Protein AF-A0A397XHV2-F1 (afdb_monomer)

Foldseek 3Di:
DDQFADVVVLLVVLLVQDDPDFPPLLVSLCDLLVQAHRGPVCRVVSLVVLLVVLVVLLCPQVDDPVRVVVVVCVVVPPPDDDPPPDDDDPPDPDDDPPPEDLPDPDPPHPNVVVVVCVVVLVLLLVLQQPAPCVDCCQPPPDPNNVVLSVLLSSLLSSVQRVCVQQRDDRLLSLLLVLQLCSQLRHPDPVRNVSSSSSSSSSSVSVCVVLVQQRRPVCCVPCSYPVVVLVVVLVVCCVPPVPVSCCCCPVVNPDSCVPVSCCVVNVCSPVDDVVVSSSSVSNVSD

InterPro domains:
  IPR000195 Rab-GAP-TBC domain [PF00566] (116-284)
  IPR000195 Rab-GAP-TBC domain [PS50086] (19-285)
  IPR000195 Rab-GAP-TBC domain [SM00164] (16-285)
  IPR035969 Rab-GAP-TBC domain superfamily [SSF47923] (4-246)

Solvent-accessible surface area (backbone atoms only — not comparable to full-atom values): 16150 Å² total; per-residue (Å²): 130,82,63,57,59,60,63,69,60,49,28,61,47,35,60,49,78,70,77,90,52,78,41,52,64,38,56,48,50,34,44,56,40,64,66,37,68,56,42,59,88,49,44,68,60,48,51,54,50,52,45,52,50,43,50,50,50,48,64,64,74,68,48,52,66,68,61,51,53,52,49,53,46,53,74,70,64,64,83,81,80,80,83,74,86,84,68,94,70,74,80,76,79,73,82,73,60,94,84,57,46,91,82,41,86,47,83,86,19,68,42,36,49,48,56,63,44,44,58,56,52,52,50,45,54,55,48,46,62,58,42,60,62,90,38,58,69,46,45,36,93,45,73,65,14,49,51,46,38,52,39,53,44,50,37,51,52,51,49,19,67,75,36,74,86,55,41,76,55,96,56,54,60,60,56,43,44,62,52,36,50,45,27,47,65,24,78,49,64,73,57,23,75,42,14,52,42,57,30,38,54,35,48,52,48,55,42,62,79,56,46,44,56,62,27,75,90,31,35,88,35,86,72,5,43,53,37,53,48,49,53,50,53,53,48,40,39,74,77,38,49,68,62,34,44,44,38,55,66,74,67,57,52,60,62,66,80,62,45,47,58,40,63,76,36,70,38,48,87,79,42,56,72,70,56,33,53,57,53,43,38,44,75,52,77

Radius of gyration: 23.54 Å; Cα contacts (8 Å, |Δi|>4): 297; chains: 1; bounding box: 73×38×58 Å

Nearest PDB structures (foldseek):
  2qfz-assembly2_B  TM=8.933E-01  e=8.557E-09  Homo sapiens
  2qfz-assembly1_A  TM=8.722E-01  e=3.859E-08  Homo sapiens
  5tub-assembly2_B  TM=8.828E-01  e=2.373E-07  Squalomorphii
  5tuc-assembly1_A  TM=8.535E-01  e=1.119E-06  Sus scrofa
  2qq8-assembly1_A  TM=7.676E-01  e=1.341E-03  Homo sapiens

Sequence (285 aa):
KKKVINMKELRSLALQSLSDSPGIRSTLWKLLLGYLPPERSLWSSELKQKRSQYKHYKDELLASPIKITWRLVRSNGFENYELKSGSRCMLSRSRITDKDHPLSLRKASIWNTYFQDTETIEQIDKDVKRTHPDIPFFSAESSFARSNRESMKNVLLVFAKLNQGIRYVQGMNEILAPIFYIFRSNPDEDSSSHAEADAFFCFVELLSGFRDFYCQQLDNSVVGIRSAITRLSQLVRKHDEELWRHLEITTKVNPQFYAFRWITLLLTQEFSFIDSLHIWDALLS

Structure (mmCIF, N/CA/C/O backbone):
data_AF-A0A397XHV2-F1
#
_entry.id   AF-A0A397XHV2-F1
#
loop_
_atom_site.group_PDB
_atom_site.id
_atom_site.type_symbol
_atom_site.label_atom_id
_atom_site.label_alt_id
_atom_site.label_comp_id
_atom_site.label_asym_id
_atom_site.label_entity_id
_atom_site.label_seq_id
_atom_site.pdbx_PDB_ins_code
_atom_site.Cartn_x
_atom_site.Cartn_y
_atom_site.Cartn_z
_atom_site.occupancy
_atom_site.B_iso_or_equiv
_atom_site.auth_seq_id
_atom_site.auth_comp_id
_atom_site.auth_asym_id
_atom_site.auth_atom_id
_atom_site.pdbx_PDB_model_num
ATOM 1 N N . LYS A 1 1 ? -13.597 9.260 -28.538 1.00 56.84 1 LYS A N 1
ATOM 2 C CA . LYS A 1 1 ? -13.322 9.014 -27.094 1.00 56.84 1 LYS A CA 1
ATOM 3 C C . LYS A 1 1 ? -12.922 10.342 -26.445 1.00 56.84 1 LYS A C 1
ATOM 5 O O . LYS A 1 1 ? -12.171 11.071 -27.082 1.00 56.84 1 LYS A O 1
ATOM 10 N N . LYS A 1 2 ? -13.440 10.693 -25.254 1.00 61.53 2 LYS A N 1
ATOM 11 C CA . LYS A 1 2 ? -13.068 11.941 -24.547 1.00 61.53 2 LYS A CA 1
ATOM 12 C C . LYS A 1 2 ? -11.546 11.965 -24.302 1.00 61.53 2 LYS A C 1
ATOM 14 O O . LYS A 1 2 ? -10.996 10.945 -23.891 1.00 61.53 2 LYS A O 1
ATOM 19 N N . LYS A 1 3 ? -10.880 13.093 -24.588 1.00 79.31 3 LYS A N 1
ATOM 20 C CA . LYS A 1 3 ? -9.417 13.261 -24.420 1.00 79.31 3 LYS A CA 1
ATOM 21 C C . LYS A 1 3 ? -9.000 13.370 -22.946 1.00 79.31 3 LYS A C 1
ATOM 23 O O . LYS A 1 3 ? -7.932 12.893 -22.575 1.00 79.31 3 LYS A O 1
ATOM 28 N N . VAL A 1 4 ? -9.881 13.931 -22.118 1.00 90.69 4 VAL A N 1
ATOM 29 C CA . VAL A 1 4 ? -9.680 14.144 -20.680 1.00 90.69 4 VAL A CA 1
ATOM 30 C C . VAL A 1 4 ? -10.747 13.378 -19.902 1.00 90.69 4 VAL A C 1
ATOM 32 O O . VAL A 1 4 ? -11.929 13.408 -20.259 1.00 90.69 4 VAL A O 1
ATOM 35 N N . ILE A 1 5 ? -10.324 12.659 -18.867 1.00 91.25 5 ILE A N 1
ATOM 36 C CA . ILE A 1 5 ? -11.198 11.914 -17.961 1.00 91.25 5 ILE A CA 1
ATOM 37 C C . ILE A 1 5 ? -11.775 12.872 -16.917 1.00 91.25 5 ILE A C 1
ATOM 39 O O . ILE A 1 5 ? -11.057 13.665 -16.314 1.00 91.25 5 ILE A O 1
ATOM 43 N N . ASN A 1 6 ? -13.084 12.788 -16.686 1.00 92.94 6 ASN A N 1
ATOM 44 C CA . ASN A 1 6 ? -13.736 13.527 -15.614 1.00 92.94 6 ASN A CA 1
ATOM 45 C C . ASN A 1 6 ? -13.478 12.823 -14.275 1.00 92.94 6 ASN A C 1
ATOM 47 O O . ASN A 1 6 ? -14.109 11.814 -13.975 1.00 92.94 6 ASN A O 1
ATOM 51 N N . MET A 1 7 ? -12.566 13.366 -13.467 1.00 93.56 7 MET A N 1
ATOM 52 C CA . MET A 1 7 ? -12.191 12.759 -12.185 1.00 93.56 7 MET A CA 1
ATOM 53 C C . MET A 1 7 ? -13.332 12.745 -11.161 1.00 93.56 7 MET A C 1
ATOM 55 O O . MET A 1 7 ? -13.392 11.829 -10.350 1.00 93.56 7 MET A O 1
ATOM 59 N N . LYS A 1 8 ? -14.265 13.707 -11.198 1.00 92.44 8 LYS A N 1
ATOM 60 C CA . LYS A 1 8 ? -15.417 13.712 -10.275 1.00 92.44 8 LYS A CA 1
ATOM 61 C C . LYS A 1 8 ? -16.363 12.550 -10.565 1.00 92.44 8 LYS A C 1
ATOM 63 O O . LYS A 1 8 ? -16.792 11.851 -9.657 1.00 92.44 8 LYS A O 1
ATOM 68 N N . GLU A 1 9 ? -16.652 12.344 -11.845 1.00 91.31 9 GLU A N 1
ATOM 69 C CA . GLU A 1 9 ? -17.470 11.225 -12.317 1.00 91.31 9 GLU A CA 1
ATOM 70 C C . GLU A 1 9 ? -16.765 9.889 -12.057 1.00 91.31 9 GLU A C 1
ATOM 72 O O . GLU A 1 9 ? -17.392 8.962 -11.562 1.00 91.31 9 GLU A O 1
ATOM 77 N N . LEU A 1 10 ? -15.448 9.818 -12.287 1.00 91.19 10 LEU A N 1
ATOM 78 C CA . LEU A 1 10 ? -14.646 8.627 -11.996 1.00 91.19 10 LEU A CA 1
ATOM 79 C C . LEU A 1 10 ? -14.713 8.229 -10.514 1.00 91.19 10 LEU A C 1
ATOM 81 O O . LEU A 1 10 ? -14.960 7.066 -10.223 1.00 91.19 10 LEU A O 1
ATOM 85 N N . ARG A 1 11 ? -14.544 9.188 -9.594 1.00 92.25 11 ARG A N 1
ATOM 86 C CA . ARG A 1 11 ? -14.657 8.959 -8.142 1.00 92.25 11 ARG A CA 1
ATOM 87 C C . ARG A 1 11 ? -16.060 8.512 -7.743 1.00 92.25 11 ARG A C 1
ATOM 89 O O . ARG A 1 11 ? -16.217 7.564 -6.988 1.00 92.25 11 ARG A O 1
ATOM 96 N N . SER A 1 12 ? -17.093 9.140 -8.310 1.00 91.12 12 SER A N 1
ATOM 97 C CA . SER A 1 12 ? -18.479 8.721 -8.070 1.00 91.12 12 SER A CA 1
ATOM 98 C C . SER A 1 12 ? -18.754 7.293 -8.548 1.00 91.12 12 SER A C 1
ATOM 100 O O . SER A 1 12 ? -19.549 6.599 -7.922 1.00 91.12 12 SER A O 1
ATOM 102 N N . LEU A 1 13 ? -18.139 6.872 -9.656 1.00 88.19 13 LEU A N 1
ATOM 103 C CA . LEU A 1 13 ? -18.270 5.514 -10.181 1.00 88.19 13 LEU A CA 1
ATOM 104 C C . LEU A 1 13 ? -17.449 4.509 -9.378 1.00 88.19 13 LEU A C 1
ATOM 106 O O . LEU A 1 13 ? -17.899 3.391 -9.202 1.00 88.19 13 LEU A O 1
ATOM 110 N N . ALA A 1 14 ? -16.280 4.886 -8.867 1.00 87.56 14 ALA A N 1
ATOM 111 C CA . ALA A 1 14 ? -15.456 3.995 -8.056 1.00 87.56 14 ALA A CA 1
ATOM 112 C C . ALA A 1 14 ? -16.081 3.670 -6.685 1.00 87.56 14 ALA A C 1
ATOM 114 O O . ALA A 1 14 ? -15.872 2.577 -6.166 1.00 87.56 14 ALA A O 1
ATOM 115 N N . LEU A 1 15 ? -16.945 4.550 -6.163 1.00 86.44 15 LEU A N 1
ATOM 116 C CA . LEU A 1 15 ? -17.809 4.256 -5.011 1.00 86.44 15 LEU A CA 1
ATOM 117 C C . LEU A 1 15 ? -18.895 3.203 -5.306 1.00 86.44 15 LEU A C 1
ATOM 119 O O . LEU A 1 15 ? -19.448 2.616 -4.378 1.00 86.44 15 LEU A O 1
ATOM 123 N N . GLN A 1 16 ? -19.231 2.979 -6.577 1.00 81.19 16 GLN A N 1
ATOM 124 C CA . GLN A 1 16 ? -20.187 1.965 -7.013 1.00 81.19 16 GLN A CA 1
ATOM 125 C C . GLN A 1 16 ? -19.377 0.750 -7.470 1.00 81.19 16 GLN A C 1
ATOM 127 O O . GLN A 1 16 ? -18.838 0.765 -8.571 1.00 81.19 16 GLN A O 1
ATOM 132 N N . SER A 1 17 ? -19.242 -0.259 -6.601 1.00 66.69 17 SER A N 1
ATOM 133 C CA . SER A 1 17 ? -18.408 -1.461 -6.782 1.00 66.69 17 SER A CA 1
ATOM 134 C C . SER A 1 17 ? -18.175 -1.825 -8.253 1.00 66.69 17 SER A C 1
ATOM 136 O O . SER A 1 17 ? -19.113 -2.166 -8.979 1.00 66.69 17 SER A O 1
ATOM 138 N N . LEU A 1 18 ? -16.924 -1.718 -8.708 1.00 70.00 18 LEU A N 1
ATOM 139 C CA . LEU A 1 18 ? -16.597 -1.974 -10.107 1.00 70.00 18 LEU A CA 1
ATOM 140 C C . LEU A 1 18 ? -16.743 -3.456 -10.439 1.00 70.00 18 LEU A C 1
ATOM 142 O O . LEU A 1 18 ? -16.397 -4.324 -9.643 1.00 70.00 18 LEU A O 1
ATOM 146 N N . SER A 1 19 ? -17.168 -3.745 -11.671 1.00 66.38 19 SER A N 1
ATOM 147 C CA . SER A 1 19 ? -17.034 -5.092 -12.227 1.00 66.38 19 SER A CA 1
ATOM 148 C C . SER A 1 19 ? -15.561 -5.516 -12.206 1.00 66.38 19 SER A C 1
ATOM 150 O O . SER A 1 19 ? -14.711 -4.716 -12.612 1.00 66.38 19 SER A O 1
ATOM 152 N N . ASP A 1 20 ? -15.275 -6.776 -11.869 1.00 64.75 20 ASP A N 1
ATOM 153 C CA . ASP A 1 20 ? -13.937 -7.402 -11.893 1.00 64.75 20 ASP A CA 1
ATOM 154 C C . ASP A 1 20 ? -13.368 -7.603 -13.313 1.00 64.75 20 ASP A C 1
ATOM 156 O O . ASP A 1 20 ? -12.668 -8.568 -13.617 1.00 64.75 20 ASP A O 1
ATOM 160 N N . SER A 1 21 ? -13.663 -6.676 -14.222 1.00 70.19 21 SER A N 1
ATOM 161 C CA . SER A 1 21 ? -13.098 -6.673 -15.560 1.00 70.19 21 SER A CA 1
ATOM 162 C C . SER A 1 21 ? -11.577 -6.491 -15.463 1.00 70.19 21 SER A C 1
ATOM 164 O O . SER A 1 21 ? -11.103 -5.488 -14.907 1.00 70.19 21 SER A O 1
ATOM 166 N N . PRO A 1 22 ? -10.793 -7.431 -16.015 1.00 66.75 22 PRO A N 1
ATOM 167 C CA . PRO A 1 22 ? -9.350 -7.438 -15.852 1.00 66.75 22 PRO A CA 1
ATOM 168 C C . PRO A 1 22 ? -8.735 -6.163 -16.449 1.00 66.75 22 PRO A C 1
ATOM 170 O O . PRO A 1 22 ? -9.067 -5.737 -17.553 1.00 66.75 22 PRO A O 1
ATOM 173 N N . GLY A 1 23 ? -7.861 -5.511 -15.679 1.00 81.38 23 GLY A N 1
ATOM 174 C CA . GLY A 1 23 ? -7.161 -4.284 -16.075 1.00 81.38 23 GLY A CA 1
ATOM 175 C C . GLY A 1 23 ? -7.881 -2.963 -15.762 1.00 81.38 23 GLY A C 1
ATOM 176 O O . GLY A 1 23 ? -7.192 -1.957 -15.577 1.00 81.38 23 GLY A O 1
ATOM 177 N N . ILE A 1 24 ? -9.214 -2.936 -15.600 1.00 89.75 24 ILE A N 1
ATOM 178 C CA . ILE A 1 24 ? -9.940 -1.685 -15.282 1.00 89.75 24 ILE A CA 1
ATOM 179 C C . ILE A 1 24 ? -9.495 -1.131 -13.929 1.00 89.75 24 ILE A C 1
ATOM 181 O O . ILE A 1 24 ? -9.108 0.037 -13.846 1.00 89.75 24 ILE A O 1
ATOM 185 N N . ARG A 1 25 ? -9.472 -1.978 -12.890 1.00 92.12 25 ARG A N 1
ATOM 186 C CA . ARG A 1 25 ? -9.031 -1.585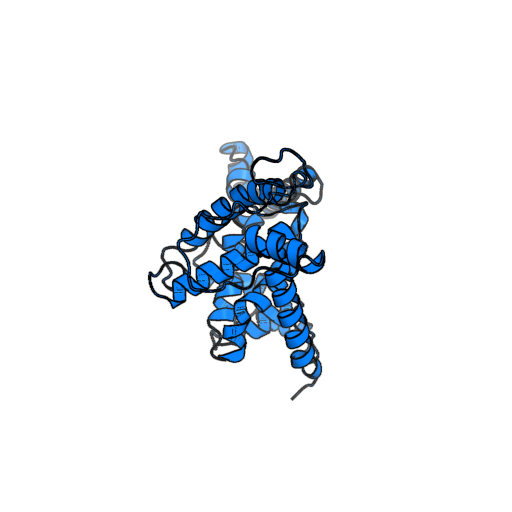 -11.542 1.00 92.12 25 ARG A CA 1
ATOM 187 C C . ARG A 1 25 ? -7.589 -1.065 -11.543 1.00 92.12 25 ARG A C 1
ATOM 189 O O . ARG A 1 25 ? -7.291 -0.073 -10.889 1.00 92.12 25 ARG A O 1
ATOM 196 N N . SER A 1 26 ? -6.715 -1.648 -12.371 1.00 94.12 26 SER A N 1
ATOM 197 C CA . SER A 1 26 ? -5.332 -1.178 -12.534 1.00 94.12 26 SER A CA 1
ATOM 198 C C . SER A 1 26 ? -5.267 0.249 -13.077 1.00 94.12 26 SER A C 1
ATOM 200 O O . SER A 1 26 ? -4.576 1.085 -12.501 1.00 94.12 26 SER A O 1
ATOM 202 N N . THR A 1 27 ? -5.991 0.562 -14.155 1.00 93.81 27 THR A N 1
ATOM 203 C CA . THR A 1 27 ? -6.029 1.933 -14.689 1.00 93.81 27 THR A CA 1
ATOM 204 C C . THR A 1 27 ? -6.710 2.902 -13.724 1.00 93.81 27 THR A C 1
ATOM 206 O O . THR A 1 27 ? -6.254 4.033 -13.577 1.00 93.81 27 THR A O 1
ATOM 209 N N . LEU A 1 28 ? -7.777 2.462 -13.054 1.00 94.06 28 LEU A N 1
ATOM 210 C CA . LEU A 1 28 ? -8.502 3.267 -12.080 1.00 94.06 28 LEU A CA 1
ATOM 211 C C . LEU A 1 28 ? -7.603 3.688 -10.917 1.00 94.06 28 LEU A C 1
ATOM 213 O O . LEU A 1 28 ? -7.490 4.879 -10.649 1.00 94.06 28 LEU A O 1
ATOM 217 N N . TRP A 1 29 ? -6.930 2.740 -10.263 1.00 95.44 29 TRP A N 1
ATOM 218 C CA . TRP A 1 29 ? -6.068 3.035 -9.117 1.00 95.44 29 TRP A CA 1
ATOM 219 C C . TRP A 1 29 ? -4.919 3.956 -9.508 1.00 95.44 29 TRP A C 1
ATOM 221 O O . TRP A 1 29 ? -4.617 4.894 -8.782 1.00 95.44 29 TRP A O 1
ATOM 231 N N . LYS A 1 30 ? -4.340 3.766 -10.699 1.00 96.44 30 LYS A N 1
ATOM 232 C CA . LYS A 1 30 ? -3.325 4.678 -11.241 1.00 96.44 30 LYS A CA 1
ATOM 233 C C . LYS A 1 30 ? -3.842 6.115 -11.408 1.00 96.44 30 LYS A C 1
ATOM 235 O O . LYS A 1 30 ? -3.075 7.050 -11.224 1.00 96.44 30 LYS A O 1
ATOM 240 N N . LEU A 1 31 ? -5.114 6.312 -11.760 1.00 95.94 31 LEU A N 1
ATOM 241 C CA . LEU A 1 31 ? -5.722 7.645 -11.864 1.00 95.94 31 LEU A CA 1
ATOM 242 C C . LEU A 1 31 ? -6.068 8.236 -10.492 1.00 95.94 31 LEU A C 1
ATOM 244 O O . LEU A 1 31 ? -5.834 9.420 -10.259 1.00 95.94 31 LEU A O 1
ATOM 248 N N . LEU A 1 32 ? -6.637 7.427 -9.595 1.00 95.44 32 LEU A N 1
ATOM 249 C CA . LEU A 1 32 ? -7.044 7.856 -8.254 1.00 95.44 32 LEU A CA 1
ATOM 250 C C . LEU A 1 32 ? -5.838 8.221 -7.378 1.00 95.44 32 LEU A C 1
ATOM 252 O O . LEU A 1 32 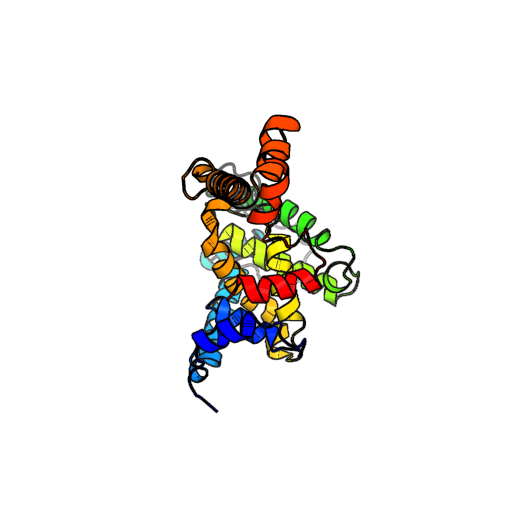? -5.862 9.242 -6.699 1.00 95.44 32 LEU A O 1
ATOM 256 N N . LEU A 1 33 ? -4.752 7.452 -7.489 1.00 95.88 33 LEU A N 1
ATOM 257 C CA . LEU A 1 33 ? -3.464 7.698 -6.836 1.00 95.88 33 LEU A CA 1
ATOM 258 C C . LEU A 1 33 ? -2.579 8.686 -7.609 1.00 95.88 33 LEU A C 1
ATOM 260 O O . LEU A 1 33 ? -1.364 8.647 -7.466 1.00 95.88 33 LEU A O 1
ATOM 264 N N . GLY A 1 34 ? -3.136 9.504 -8.508 1.00 94.88 34 GLY A N 1
ATOM 265 C CA . GLY A 1 34 ? -2.396 10.580 -9.184 1.00 94.88 34 GLY A CA 1
ATOM 266 C C . GLY A 1 34 ? -1.202 10.148 -10.049 1.00 94.88 34 GLY A C 1
ATOM 267 O O . GLY A 1 34 ? -0.463 11.002 -10.534 1.00 94.88 34 GLY A O 1
ATOM 268 N N . TYR A 1 35 ? -1.000 8.848 -10.273 1.00 96.19 35 TYR A N 1
ATOM 269 C CA . TYR A 1 35 ? 0.109 8.317 -11.062 1.00 96.19 35 TYR A CA 1
ATOM 270 C C . TYR A 1 35 ? -0.076 8.575 -12.560 1.00 96.19 35 TYR A C 1
ATOM 272 O O . TYR A 1 35 ? 0.884 8.889 -13.261 1.00 96.19 35 TYR A O 1
ATOM 280 N N . LEU A 1 36 ? -1.312 8.460 -13.054 1.00 96.50 36 LEU A N 1
ATOM 281 C CA . LEU A 1 36 ? -1.682 8.853 -14.409 1.00 96.50 36 LEU A CA 1
ATOM 282 C C . LEU A 1 36 ? -2.441 10.184 -14.389 1.00 96.50 36 LEU A C 1
ATOM 284 O O . LEU A 1 36 ? -3.392 10.331 -13.617 1.00 96.50 36 LEU A O 1
ATOM 288 N N . PRO A 1 37 ? -2.108 11.137 -15.276 1.00 95.62 37 PRO A N 1
ATOM 289 C CA . PRO A 1 37 ? -2.886 12.358 -15.409 1.00 95.62 37 PRO A CA 1
ATOM 290 C C . PRO A 1 37 ? -4.270 12.066 -16.023 1.00 95.62 37 PRO A C 1
ATOM 292 O O . PRO A 1 37 ? -4.427 11.102 -16.778 1.00 95.62 37 PRO A O 1
ATOM 295 N N . PRO A 1 38 ? -5.286 12.923 -15.801 1.00 94.75 38 PRO A N 1
ATOM 296 C CA . PRO A 1 38 ? -6.607 12.752 -16.417 1.00 94.75 38 PRO A CA 1
ATOM 297 C C . PRO A 1 38 ? -6.586 12.816 -17.953 1.00 94.75 38 PRO A C 1
ATOM 299 O O . PRO A 1 38 ? -7.500 12.31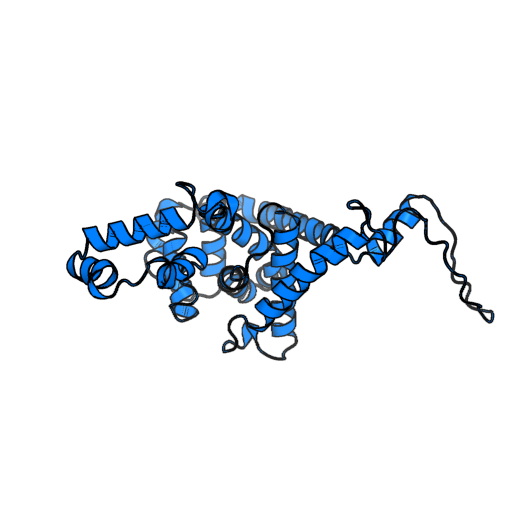9 -18.616 1.00 94.75 38 PRO A O 1
ATOM 302 N N . GLU A 1 39 ? -5.563 13.448 -18.531 1.00 94.69 39 GLU A N 1
ATOM 303 C CA . GLU A 1 39 ? -5.373 13.553 -19.972 1.00 94.69 39 GLU A CA 1
ATOM 304 C C . GLU A 1 39 ? -4.689 12.303 -20.546 1.00 94.69 39 GLU A C 1
ATOM 306 O O . GLU A 1 39 ? -3.517 12.028 -20.290 1.00 94.69 39 GLU A O 1
ATOM 311 N N . ARG A 1 40 ? -5.418 11.565 -21.392 1.00 93.38 40 ARG A N 1
ATOM 312 C CA . ARG A 1 40 ? -4.958 10.276 -21.940 1.00 93.38 40 ARG A CA 1
ATOM 313 C C . ARG A 1 40 ? -3.790 10.401 -22.915 1.00 93.38 40 ARG A C 1
ATOM 315 O O . ARG A 1 40 ? -3.031 9.448 -23.064 1.00 93.38 40 ARG A O 1
ATOM 322 N N . SER A 1 41 ? -3.646 11.550 -23.578 1.00 94.50 41 SER A N 1
ATOM 323 C CA . SER A 1 41 ? -2.542 11.830 -24.511 1.00 94.50 41 SER A CA 1
ATOM 324 C C . SER A 1 41 ? -1.175 11.718 -23.836 1.00 94.50 41 SER A C 1
ATOM 326 O O . SER A 1 41 ? -0.203 11.371 -24.496 1.00 94.50 41 SER A O 1
ATOM 328 N N . LEU A 1 42 ? -1.112 12.009 -22.533 1.00 95.38 42 LEU A N 1
ATOM 329 C CA . LEU A 1 42 ? 0.129 12.103 -21.765 1.00 95.38 42 LEU A CA 1
ATOM 330 C C . LEU A 1 42 ? 0.548 10.772 -21.126 1.00 95.38 42 LEU A C 1
ATOM 332 O O . LEU A 1 42 ? 1.646 10.667 -20.586 1.00 95.38 42 LEU A O 1
ATOM 336 N N . TRP A 1 43 ? -0.304 9.744 -21.168 1.00 95.50 43 TRP A N 1
ATOM 337 C CA . TRP A 1 43 ? -0.062 8.496 -20.439 1.00 95.50 43 TRP A CA 1
ATOM 338 C C . TRP A 1 43 ? 1.209 7.784 -20.893 1.00 95.50 43 TRP A C 1
ATOM 340 O O . TRP A 1 43 ? 1.985 7.324 -20.064 1.00 95.50 43 TRP A O 1
ATOM 350 N N . SER A 1 44 ? 1.452 7.711 -22.201 1.00 95.56 44 SER A N 1
ATOM 351 C CA . SER A 1 44 ? 2.629 7.025 -22.742 1.00 95.56 44 SER A CA 1
ATOM 352 C C . SER A 1 44 ? 3.935 7.705 -22.326 1.00 95.56 44 SER A C 1
ATOM 354 O O . SER A 1 44 ? 4.888 7.020 -21.948 1.00 95.56 44 SER A O 1
ATOM 356 N N . SER A 1 45 ? 3.982 9.041 -22.354 1.00 96.88 45 SER A N 1
ATOM 357 C CA . SER A 1 45 ? 5.144 9.809 -21.902 1.00 96.88 45 SER A CA 1
ATOM 358 C C . SER A 1 45 ? 5.356 9.689 -20.395 1.00 96.88 45 SER A C 1
ATOM 360 O O . SER A 1 45 ? 6.482 9.425 -19.976 1.00 96.88 45 SER A O 1
ATOM 362 N N . GLU A 1 46 ? 4.288 9.807 -19.600 1.00 96.81 46 GLU A N 1
ATOM 363 C CA . GLU A 1 46 ? 4.356 9.737 -18.134 1.00 96.81 46 GLU A CA 1
ATOM 364 C C . GLU A 1 46 ? 4.843 8.359 -17.671 1.00 96.81 46 GLU A C 1
ATOM 366 O O . GLU A 1 46 ? 5.814 8.253 -16.920 1.00 96.81 46 GLU A O 1
ATOM 371 N N . LEU A 1 47 ? 4.243 7.285 -18.200 1.00 97.31 47 LEU A N 1
ATOM 372 C CA . LEU A 1 47 ? 4.646 5.912 -17.894 1.00 97.31 47 LEU A CA 1
ATOM 373 C C . LEU A 1 47 ? 6.115 5.684 -18.246 1.00 97.31 47 LEU A C 1
ATOM 375 O O . LEU A 1 47 ? 6.877 5.180 -17.422 1.00 97.31 47 LEU A O 1
ATOM 379 N N . LYS A 1 48 ? 6.548 6.090 -19.446 1.00 97.62 48 LYS A N 1
ATOM 380 C CA . LYS A 1 48 ? 7.941 5.923 -19.880 1.00 97.62 48 LYS A CA 1
ATOM 381 C C . LYS A 1 48 ? 8.914 6.662 -18.962 1.00 97.62 48 LYS A C 1
ATOM 383 O O . LYS A 1 48 ? 9.950 6.100 -18.595 1.00 97.62 48 LYS A O 1
ATOM 388 N N . GLN A 1 49 ? 8.588 7.897 -18.585 1.00 98.00 49 GLN A N 1
ATOM 389 C CA . GLN A 1 49 ? 9.409 8.709 -17.693 1.00 98.00 49 GLN A CA 1
ATOM 390 C C . GLN A 1 49 ? 9.512 8.071 -16.305 1.00 98.00 49 GLN A C 1
ATOM 392 O O . GLN A 1 49 ? 10.621 7.806 -15.838 1.00 98.00 49 GLN A O 1
ATOM 397 N N . LYS A 1 50 ? 8.376 7.758 -15.674 1.00 97.69 50 LYS A N 1
ATOM 398 C CA . LYS A 1 50 ? 8.318 7.165 -14.332 1.00 97.69 50 LYS A CA 1
ATOM 399 C C . LYS A 1 50 ? 9.008 5.802 -14.289 1.00 97.69 50 LYS A C 1
ATOM 401 O O . LYS A 1 50 ? 9.853 5.569 -13.430 1.00 97.69 50 LYS A O 1
ATOM 406 N N . ARG A 1 51 ? 8.742 4.917 -15.254 1.00 98.06 51 ARG A N 1
ATOM 407 C CA . ARG A 1 51 ? 9.388 3.592 -15.339 1.00 98.06 51 ARG A CA 1
ATOM 408 C C . ARG A 1 51 ? 10.910 3.707 -15.482 1.00 98.06 51 ARG A C 1
ATOM 410 O O . ARG A 1 51 ? 11.644 2.981 -14.814 1.00 98.06 51 ARG A O 1
ATOM 417 N N . SER A 1 52 ? 11.393 4.662 -16.282 1.00 98.12 52 SER A N 1
ATOM 418 C CA . SER A 1 52 ? 12.834 4.938 -16.418 1.00 98.12 52 SER A CA 1
ATOM 419 C C . SER A 1 52 ? 13.441 5.496 -15.127 1.00 98.12 52 SER A C 1
ATOM 421 O O . SER A 1 52 ? 14.534 5.096 -14.733 1.00 98.12 52 SER A O 1
ATOM 423 N N . GLN A 1 53 ? 12.716 6.380 -14.439 1.00 98.00 53 GLN A N 1
ATOM 424 C CA . GLN A 1 53 ? 13.122 6.945 -13.153 1.00 98.00 53 GLN A CA 1
ATOM 425 C C . GLN A 1 53 ? 13.232 5.865 -12.068 1.00 98.00 53 GLN A C 1
ATOM 427 O O . GLN A 1 53 ? 14.244 5.797 -11.375 1.00 98.00 53 GLN A O 1
ATOM 432 N N . TYR A 1 54 ? 12.244 4.974 -11.954 1.00 98.06 54 TYR A N 1
ATOM 433 C CA . TYR A 1 54 ? 12.310 3.860 -11.006 1.00 98.06 54 TYR A CA 1
ATOM 434 C C . TYR A 1 54 ? 13.475 2.916 -11.312 1.00 98.06 54 TYR A C 1
ATOM 436 O O . TYR A 1 54 ? 14.192 2.505 -10.402 1.00 98.06 54 TYR A O 1
ATOM 444 N N . LYS A 1 55 ? 13.714 2.615 -12.595 1.00 96.81 55 LYS A N 1
ATOM 445 C CA . LYS A 1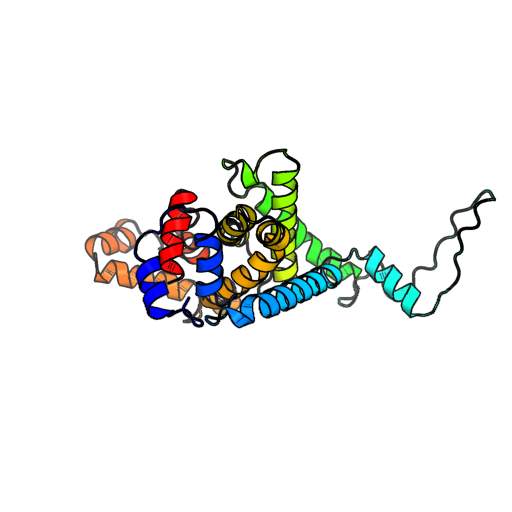 55 ? 14.874 1.819 -13.009 1.00 96.81 55 LYS A CA 1
ATOM 446 C C . LYS A 1 55 ? 16.185 2.451 -12.534 1.00 96.81 55 LYS A C 1
ATOM 448 O O . LYS A 1 55 ? 17.027 1.748 -11.987 1.00 96.81 55 LYS A O 1
ATOM 453 N N . HIS A 1 56 ? 16.324 3.770 -12.675 1.00 95.88 56 HIS A N 1
ATOM 454 C CA . HIS A 1 56 ? 17.488 4.493 -12.171 1.00 95.88 56 HIS A CA 1
ATOM 455 C C . HIS A 1 56 ? 17.640 4.356 -10.648 1.00 95.88 56 HIS A C 1
ATOM 457 O O . HIS A 1 56 ? 18.717 3.987 -10.183 1.00 95.88 56 HIS A O 1
ATOM 463 N N . TYR A 1 57 ? 16.558 4.544 -9.881 1.00 94.94 57 TYR A N 1
ATOM 464 C CA . TYR A 1 57 ? 16.574 4.329 -8.428 1.00 94.94 57 TYR A CA 1
ATOM 465 C C . TYR A 1 57 ? 16.996 2.912 -8.056 1.00 94.94 57 TYR A C 1
ATOM 467 O O . TYR A 1 57 ? 17.815 2.727 -7.161 1.00 94.94 57 TYR A O 1
ATOM 475 N N . LYS A 1 58 ? 16.472 1.906 -8.755 1.00 92.12 58 LYS A N 1
ATOM 476 C CA . LYS A 1 58 ? 16.804 0.504 -8.515 1.00 92.12 58 LYS A CA 1
ATOM 477 C C . LYS A 1 58 ? 18.289 0.221 -8.769 1.00 92.12 58 LYS A C 1
ATOM 479 O O . LYS A 1 58 ? 18.950 -0.374 -7.918 1.00 92.12 58 LYS A O 1
ATOM 484 N N . ASP A 1 59 ? 18.818 0.679 -9.903 1.00 89.50 59 ASP A N 1
ATOM 485 C CA . ASP A 1 59 ? 20.214 0.465 -10.305 1.00 89.50 59 ASP A CA 1
ATOM 486 C C . ASP A 1 59 ? 21.214 1.189 -9.384 1.00 89.50 59 ASP A C 1
ATOM 488 O O . ASP A 1 59 ? 22.332 0.710 -9.151 1.00 89.50 59 ASP A O 1
ATOM 492 N N . GLU A 1 60 ? 20.827 2.347 -8.847 1.00 87.81 60 GLU A N 1
ATOM 493 C CA . GLU A 1 60 ? 21.647 3.121 -7.920 1.00 87.81 60 GLU A CA 1
ATOM 494 C C . GLU A 1 60 ? 21.589 2.557 -6.493 1.00 87.81 60 GLU A C 1
ATOM 496 O O . GLU A 1 60 ? 22.630 2.247 -5.910 1.00 87.81 60 GLU A O 1
ATOM 501 N N . LEU A 1 61 ? 20.382 2.378 -5.951 1.00 86.69 61 LEU A N 1
ATOM 502 C CA . LEU A 1 61 ? 20.148 2.131 -4.526 1.00 86.69 61 LEU A CA 1
ATOM 503 C C . LEU A 1 61 ? 20.260 0.659 -4.121 1.00 86.69 61 LEU A C 1
ATOM 505 O O . LEU A 1 61 ? 20.590 0.374 -2.968 1.00 86.69 61 LEU A O 1
ATOM 509 N N . LEU A 1 62 ? 19.981 -0.277 -5.036 1.00 84.00 62 LEU A N 1
ATOM 510 C CA . LEU A 1 62 ? 20.045 -1.722 -4.765 1.00 84.00 62 LEU A CA 1
ATOM 511 C C . LEU A 1 62 ? 21.339 -2.368 -5.272 1.00 84.00 62 LEU A C 1
ATOM 513 O O . LEU A 1 62 ? 21.488 -3.593 -5.263 1.00 84.00 62 LEU A O 1
ATOM 517 N N . ALA A 1 63 ? 22.304 -1.572 -5.727 1.00 74.94 63 ALA A N 1
ATOM 518 C CA . ALA A 1 63 ? 23.586 -2.109 -6.134 1.00 74.94 63 ALA A CA 1
ATOM 519 C C . ALA A 1 63 ? 24.351 -2.699 -4.943 1.00 74.94 63 ALA A C 1
ATOM 521 O O . ALA A 1 63 ? 24.537 -2.056 -3.915 1.00 74.94 63 ALA A O 1
ATOM 522 N N . SER A 1 64 ? 24.865 -3.920 -5.120 1.00 66.75 64 SER A N 1
ATOM 523 C CA . SER A 1 64 ? 25.753 -4.551 -4.139 1.00 66.75 64 SER A CA 1
ATOM 524 C C . SER A 1 64 ? 26.949 -3.638 -3.816 1.00 66.75 64 SER A C 1
ATOM 526 O O . SER A 1 64 ? 27.516 -3.061 -4.754 1.00 66.75 64 SER A O 1
ATOM 528 N N . PRO A 1 65 ? 27.408 -3.575 -2.549 1.00 62.44 65 PRO A N 1
ATOM 529 C CA . PRO A 1 65 ? 28.610 -2.838 -2.154 1.00 62.44 65 PRO A CA 1
ATOM 530 C C . PRO A 1 65 ? 29.801 -3.140 -3.053 1.00 62.44 65 PRO A C 1
ATOM 532 O O . PRO A 1 65 ? 30.502 -2.230 -3.470 1.00 62.44 65 PRO A O 1
ATOM 535 N N . ILE A 1 66 ? 29.955 -4.401 -3.470 1.00 57.47 66 ILE A N 1
ATOM 536 C CA . ILE A 1 66 ? 31.003 -4.839 -4.397 1.00 57.47 66 ILE A CA 1
ATOM 537 C C . ILE A 1 66 ? 30.874 -4.119 -5.746 1.00 57.47 66 ILE A C 1
ATOM 539 O O . ILE A 1 66 ? 31.851 -3.574 -6.253 1.00 57.47 66 ILE A O 1
ATOM 543 N N . LYS A 1 67 ? 29.667 -4.055 -6.322 1.00 62.66 67 LYS A N 1
ATOM 544 C CA . LYS A 1 67 ? 29.417 -3.328 -7.579 1.00 62.66 67 LYS A CA 1
ATOM 545 C C . LYS A 1 67 ? 29.661 -1.821 -7.430 1.00 62.66 67 LYS A C 1
ATOM 547 O O . LYS A 1 67 ? 30.081 -1.187 -8.395 1.00 62.66 67 LYS A O 1
ATOM 552 N N . ILE A 1 68 ? 29.392 -1.244 -6.257 1.00 62.25 68 ILE A N 1
ATOM 553 C CA . ILE A 1 68 ? 29.648 0.175 -5.966 1.00 62.25 68 ILE A CA 1
ATOM 554 C C . ILE A 1 68 ? 31.159 0.426 -5.850 1.00 62.25 68 ILE A C 1
ATOM 556 O O . ILE A 1 68 ? 31.681 1.311 -6.525 1.00 62.25 68 ILE A O 1
ATOM 560 N N . THR A 1 69 ? 31.882 -0.400 -5.087 1.00 58.00 69 THR A N 1
ATOM 561 C CA . THR A 1 69 ? 33.344 -0.329 -4.959 1.00 58.00 69 THR A CA 1
ATOM 562 C C . THR A 1 69 ? 34.025 -0.474 -6.320 1.00 58.00 69 THR A C 1
ATOM 564 O O . THR A 1 69 ? 34.893 0.327 -6.652 1.00 58.00 69 THR A O 1
ATOM 567 N N . TRP A 1 70 ? 33.591 -1.417 -7.164 1.00 57.28 70 TRP A N 1
ATOM 568 C CA . TRP A 1 70 ? 34.134 -1.567 -8.520 1.00 57.28 70 TRP A CA 1
ATOM 569 C C . TRP A 1 70 ? 33.844 -0.371 -9.431 1.00 57.28 70 TRP A C 1
ATOM 571 O O . TRP A 1 70 ? 34.707 -0.005 -10.230 1.00 57.28 70 TRP A O 1
ATOM 581 N N . ARG A 1 71 ? 32.669 0.264 -9.313 1.00 61.59 71 ARG A N 1
ATOM 582 C CA . ARG A 1 71 ? 32.377 1.516 -10.031 1.00 61.59 71 ARG A CA 1
ATOM 583 C C . ARG A 1 71 ? 33.327 2.635 -9.604 1.00 61.59 71 ARG A C 1
ATOM 585 O O . ARG A 1 71 ? 33.894 3.285 -10.470 1.00 61.59 71 ARG A O 1
ATOM 592 N N . LEU A 1 72 ? 33.568 2.802 -8.303 1.00 60.72 72 LEU A N 1
ATOM 593 C CA . LEU A 1 72 ? 34.497 3.812 -7.777 1.00 60.72 72 LEU A CA 1
ATOM 594 C C . LEU A 1 72 ? 35.950 3.560 -8.208 1.00 60.72 72 LEU A C 1
ATOM 596 O O . LEU A 1 72 ? 36.646 4.494 -8.594 1.00 60.72 72 LEU A O 1
ATOM 600 N N . VAL A 1 73 ? 36.397 2.300 -8.198 1.00 58.44 73 VAL A N 1
ATOM 601 C CA . VAL A 1 73 ? 37.744 1.916 -8.660 1.00 58.44 73 VAL A CA 1
ATOM 602 C C . VAL A 1 73 ? 37.921 2.199 -10.157 1.00 58.44 73 VAL A C 1
ATOM 604 O O . VAL A 1 73 ? 38.964 2.720 -10.550 1.00 58.44 73 VAL A O 1
ATOM 607 N N . ARG A 1 74 ? 36.898 1.923 -10.983 1.00 57.53 74 ARG A N 1
ATOM 608 C CA . ARG A 1 74 ? 36.909 2.252 -12.420 1.00 57.53 74 ARG A CA 1
ATOM 609 C C . ARG A 1 74 ? 36.894 3.760 -12.679 1.00 57.53 74 ARG A C 1
ATOM 611 O O . ARG A 1 74 ? 37.663 4.224 -13.510 1.00 57.53 74 ARG A O 1
ATOM 618 N N . SER A 1 75 ? 36.072 4.525 -11.959 1.00 57.47 75 SER A N 1
ATOM 619 C CA . SER A 1 75 ? 35.990 5.985 -12.123 1.00 57.47 75 SER A CA 1
ATOM 620 C C . SER A 1 75 ? 37.257 6.723 -11.675 1.00 57.47 75 SER A C 1
ATOM 622 O O . SER A 1 75 ? 37.544 7.795 -12.195 1.00 57.47 75 SER A O 1
ATOM 624 N N . ASN A 1 76 ? 38.046 6.146 -10.762 1.00 53.59 76 ASN A N 1
ATOM 625 C CA . ASN A 1 76 ? 39.338 6.696 -10.333 1.00 53.59 76 ASN A CA 1
ATOM 626 C C . ASN A 1 76 ? 40.513 6.345 -11.273 1.00 53.59 76 ASN A C 1
ATOM 628 O O . ASN A 1 76 ? 41.664 6.578 -10.909 1.00 53.59 76 ASN A O 1
ATOM 632 N N . GLY A 1 77 ? 40.252 5.786 -12.461 1.00 43.53 77 GLY A N 1
ATOM 633 C CA . GLY A 1 77 ? 41.277 5.581 -13.489 1.00 43.53 77 GLY A CA 1
ATOM 634 C C . GLY A 1 77 ? 42.248 4.425 -13.230 1.00 43.53 77 GLY A C 1
ATOM 635 O O . GLY A 1 77 ? 43.312 4.384 -13.840 1.00 43.53 77 GLY A O 1
ATOM 636 N N . PHE A 1 78 ? 41.911 3.461 -12.364 1.00 46.09 78 PHE A N 1
ATOM 637 C CA . PHE A 1 78 ? 42.679 2.214 -12.256 1.00 46.09 78 PHE A CA 1
ATOM 638 C C . PHE A 1 78 ? 42.298 1.249 -13.391 1.00 46.09 78 PHE A C 1
ATOM 640 O O . PHE A 1 78 ? 41.728 0.179 -13.171 1.00 46.09 78 PHE A O 1
ATOM 647 N N . GLU A 1 79 ? 42.601 1.635 -14.629 1.00 43.66 79 GLU A N 1
ATOM 648 C CA . GLU A 1 79 ? 42.693 0.693 -15.740 1.00 43.66 79 GLU A CA 1
ATOM 649 C C . GLU A 1 79 ? 43.970 -0.125 -15.554 1.00 43.66 79 GLU A C 1
ATOM 651 O O . GLU A 1 79 ? 45.066 0.411 -15.676 1.00 43.66 79 GLU A O 1
ATOM 656 N N . ASN A 1 80 ? 43.830 -1.393 -15.160 1.00 40.91 80 ASN A N 1
ATOM 657 C CA . ASN A 1 80 ? 44.647 -2.523 -15.626 1.00 40.91 80 ASN A CA 1
ATOM 658 C C . ASN A 1 80 ? 44.444 -3.730 -14.712 1.00 40.91 80 ASN A C 1
ATOM 660 O O . ASN A 1 80 ? 45.184 -3.913 -13.754 1.00 40.91 80 ASN A O 1
ATOM 664 N N . TYR A 1 81 ? 43.482 -4.585 -15.052 1.00 40.69 81 TYR A N 1
ATOM 665 C CA . TYR A 1 81 ? 43.602 -6.024 -14.811 1.00 40.69 81 TYR A CA 1
ATOM 666 C C . TYR A 1 81 ? 42.896 -6.747 -15.961 1.00 40.69 81 TYR A C 1
ATOM 668 O O . TYR A 1 81 ? 41.772 -7.229 -15.831 1.00 40.69 81 TYR A O 1
ATOM 676 N N . GLU A 1 82 ? 43.560 -6.793 -17.119 1.00 35.25 82 GLU A N 1
ATOM 677 C CA . GLU A 1 82 ? 43.301 -7.857 -18.086 1.00 35.25 82 GLU A CA 1
ATOM 678 C C . GLU A 1 82 ? 43.573 -9.198 -17.391 1.00 35.25 82 GLU A C 1
ATOM 680 O O . GLU A 1 82 ? 44.696 -9.472 -16.958 1.00 35.25 82 GLU A O 1
ATOM 685 N N . LEU A 1 83 ? 42.551 -10.052 -17.280 1.00 37.88 83 LEU A N 1
ATOM 686 C CA . LEU A 1 83 ? 42.753 -11.461 -16.957 1.00 37.88 83 LEU A CA 1
ATOM 687 C C . LEU A 1 83 ? 43.466 -12.128 -18.142 1.00 37.88 83 LEU A C 1
ATOM 689 O O . LEU A 1 83 ? 42.828 -12.678 -19.038 1.00 37.88 83 LEU A O 1
ATOM 693 N N . LYS A 1 84 ? 44.801 -12.118 -18.145 1.00 33.97 84 LYS A N 1
ATOM 694 C CA . LYS A 1 84 ? 45.563 -13.064 -18.964 1.00 33.97 84 LYS A CA 1
ATOM 695 C C . LYS A 1 84 ? 45.444 -14.446 -18.330 1.00 33.97 84 LYS A C 1
ATOM 697 O O . LYS A 1 84 ? 46.108 -14.767 -17.347 1.00 33.97 84 LYS A O 1
ATOM 702 N N . SER A 1 85 ? 44.542 -15.246 -18.894 1.00 45.56 85 SER A N 1
ATOM 703 C CA . SER A 1 85 ? 44.477 -16.690 -18.684 1.00 45.56 85 SER A CA 1
ATOM 704 C C . SER A 1 85 ? 45.829 -17.301 -19.054 1.00 45.56 85 SER A C 1
ATOM 706 O O . SER A 1 85 ? 46.241 -17.228 -20.209 1.00 45.56 85 SER A O 1
ATOM 708 N N . GLY A 1 86 ? 46.536 -17.864 -18.071 1.00 43.59 86 GLY A N 1
ATOM 709 C CA . GLY A 1 86 ? 47.750 -18.641 -18.325 1.00 43.59 86 GLY A CA 1
ATOM 710 C C . GLY A 1 86 ? 48.926 -18.352 -17.398 1.00 43.59 86 GLY A C 1
ATOM 711 O O . GLY A 1 86 ? 49.994 -17.982 -17.869 1.00 43.59 86 GLY A O 1
ATOM 712 N N . SER A 1 87 ? 48.766 -18.551 -16.089 1.00 38.16 87 SER A N 1
ATOM 713 C CA . SER A 1 87 ? 49.831 -19.045 -15.196 1.00 38.16 87 SER A CA 1
ATOM 714 C C . SER A 1 87 ? 49.291 -19.209 -13.781 1.00 38.16 87 SER A C 1
ATOM 716 O O . SER A 1 87 ? 48.456 -18.423 -13.345 1.00 38.16 87 SER A O 1
ATOM 718 N N . ARG A 1 88 ? 49.760 -20.251 -13.082 1.00 48.62 88 ARG A N 1
ATOM 719 C CA . ARG A 1 88 ? 49.471 -20.573 -11.672 1.00 48.62 88 ARG A CA 1
ATOM 720 C C . ARG A 1 88 ? 49.429 -19.294 -10.822 1.00 48.62 88 ARG A C 1
ATOM 722 O O . ARG A 1 88 ? 50.468 -18.733 -10.493 1.00 48.62 88 ARG A O 1
ATOM 729 N N . CYS A 1 89 ? 48.226 -18.810 -10.525 1.00 41.44 89 CYS A N 1
ATOM 730 C CA . CYS A 1 89 ? 48.026 -17.485 -9.953 1.00 41.44 89 CYS A CA 1
ATOM 731 C C . CYS A 1 89 ? 47.939 -17.604 -8.429 1.00 41.44 89 CYS A C 1
ATOM 733 O O . CYS A 1 89 ? 46.923 -18.038 -7.888 1.00 41.44 89 CYS A O 1
ATOM 735 N N . MET A 1 90 ? 49.009 -17.210 -7.731 1.00 46.22 90 MET A N 1
ATOM 736 C CA . MET A 1 90 ? 48.859 -16.644 -6.390 1.00 46.22 90 MET A CA 1
ATOM 737 C C . MET A 1 90 ? 47.796 -15.551 -6.495 1.00 46.22 90 MET A C 1
ATOM 739 O O . MET A 1 90 ? 47.985 -14.607 -7.261 1.00 46.22 90 MET A O 1
ATOM 743 N N . LEU A 1 91 ? 46.684 -15.695 -5.771 1.00 41.09 91 LEU A N 1
ATOM 744 C CA . LEU A 1 91 ? 45.635 -14.680 -5.716 1.00 41.09 91 LEU A CA 1
ATOM 745 C C . LEU A 1 91 ? 46.285 -13.338 -5.352 1.00 41.09 91 LEU A C 1
ATOM 747 O O . LEU A 1 91 ? 46.713 -13.139 -4.214 1.00 41.09 91 LEU A O 1
ATOM 751 N N . SER A 1 92 ? 46.407 -12.436 -6.328 1.00 48.72 92 SER A N 1
ATOM 752 C CA . SER A 1 92 ? 46.934 -11.099 -6.082 1.00 48.72 92 SER A CA 1
ATOM 753 C C . SER A 1 92 ? 45.940 -10.380 -5.182 1.00 48.72 92 SER A C 1
ATOM 755 O O . SER A 1 92 ? 44.799 -10.121 -5.572 1.00 48.72 92 SER A O 1
ATOM 757 N N . ARG A 1 93 ? 46.348 -10.117 -3.938 1.00 49.25 93 ARG A N 1
ATOM 758 C CA . ARG A 1 93 ? 45.530 -9.402 -2.962 1.00 49.25 93 ARG A CA 1
ATOM 759 C C . ARG A 1 93 ? 45.351 -7.975 -3.472 1.00 49.25 93 ARG A C 1
ATOM 761 O O . ARG A 1 93 ? 46.274 -7.165 -3.408 1.00 49.25 93 ARG A O 1
ATOM 768 N N . SER A 1 94 ? 44.165 -7.668 -3.986 1.00 50.97 94 SER A N 1
ATOM 769 C CA . SER A 1 94 ? 43.778 -6.305 -4.343 1.00 50.97 94 SER A CA 1
ATOM 770 C C . SER A 1 94 ? 43.998 -5.388 -3.136 1.00 50.97 94 SER A C 1
ATOM 772 O O . SER A 1 94 ? 43.541 -5.703 -2.033 1.00 50.97 94 SER A O 1
ATOM 774 N N . ARG A 1 95 ? 44.724 -4.272 -3.321 1.00 46.81 95 ARG A N 1
ATOM 775 C CA . ARG A 1 95 ? 44.898 -3.258 -2.269 1.00 46.81 95 ARG A CA 1
ATOM 776 C C . ARG A 1 95 ? 43.519 -2.747 -1.874 1.00 46.81 95 ARG A C 1
ATOM 778 O O . ARG A 1 95 ? 42.863 -2.066 -2.657 1.00 46.81 95 ARG A O 1
ATOM 785 N N . ILE A 1 96 ? 43.091 -3.083 -0.664 1.00 52.31 96 ILE A N 1
ATOM 786 C CA . ILE A 1 96 ? 41.937 -2.449 -0.037 1.00 52.31 96 ILE A CA 1
ATOM 787 C C . ILE A 1 96 ? 42.363 -1.002 0.196 1.00 52.31 96 ILE A C 1
ATOM 789 O O . ILE A 1 96 ? 43.350 -0.747 0.883 1.00 52.31 96 ILE A O 1
ATOM 793 N N . THR A 1 97 ? 41.687 -0.048 -0.434 1.00 54.72 97 THR A N 1
ATOM 794 C CA . THR A 1 97 ? 41.872 1.360 -0.091 1.00 54.72 97 THR A CA 1
ATOM 795 C C . THR A 1 97 ? 41.460 1.531 1.371 1.00 54.72 97 THR A C 1
ATOM 797 O O . THR A 1 97 ? 40.288 1.333 1.680 1.00 54.72 97 THR A O 1
ATOM 800 N N . ASP A 1 98 ? 42.386 1.920 2.255 1.00 54.84 98 ASP A N 1
ATOM 801 C CA . ASP A 1 98 ? 42.203 2.071 3.721 1.00 54.84 98 ASP A CA 1
ATOM 802 C C . ASP A 1 98 ? 41.037 2.986 4.159 1.00 54.84 98 ASP A C 1
ATOM 804 O O . ASP A 1 98 ? 40.772 3.170 5.345 1.00 54.84 98 ASP A O 1
ATOM 808 N N . LYS A 1 99 ? 40.336 3.610 3.210 1.00 58.12 99 LYS A N 1
ATOM 809 C CA . LYS A 1 99 ? 39.265 4.570 3.471 1.00 58.12 99 LYS A CA 1
ATOM 810 C C . LYS A 1 99 ? 37.881 3.928 3.594 1.00 58.12 99 LYS A C 1
ATOM 812 O O . LYS A 1 99 ? 37.041 4.507 4.280 1.00 58.12 99 LYS A O 1
ATOM 817 N N . ASP A 1 100 ? 37.635 2.766 2.982 1.00 64.25 100 ASP A N 1
ATOM 818 C CA . ASP A 1 100 ? 36.321 2.111 3.030 1.00 64.25 100 ASP A CA 1
ATOM 819 C C . ASP A 1 100 ? 36.431 0.579 2.919 1.00 64.25 100 ASP A C 1
ATOM 821 O O . ASP A 1 100 ? 36.951 0.051 1.936 1.00 64.25 100 ASP A O 1
ATOM 825 N N . HIS A 1 101 ? 35.979 -0.142 3.948 1.00 70.12 101 HIS A N 1
ATOM 826 C CA . HIS A 1 101 ? 36.090 -1.600 4.056 1.00 70.12 101 HIS A CA 1
ATOM 827 C C . HIS A 1 101 ? 34.962 -2.184 4.933 1.00 70.12 101 HIS A C 1
ATOM 829 O O . HIS A 1 101 ? 34.381 -1.445 5.730 1.00 70.12 101 HIS A O 1
ATOM 835 N N . PRO A 1 102 ? 34.690 -3.507 4.873 1.00 67.12 102 PRO A N 1
ATOM 836 C CA . PRO A 1 102 ? 33.595 -4.171 5.604 1.00 67.12 102 PRO A CA 1
ATOM 837 C C . PRO A 1 102 ? 33.601 -4.041 7.134 1.00 67.12 102 PRO A C 1
ATOM 839 O O . PRO A 1 102 ? 32.638 -4.407 7.785 1.00 67.12 102 PRO A O 1
ATOM 842 N N . LEU A 1 103 ? 34.686 -3.557 7.730 1.00 68.12 103 LEU A N 1
ATOM 843 C CA . LEU A 1 103 ? 34.806 -3.375 9.183 1.00 68.12 103 LEU A CA 1
ATOM 844 C C . LEU A 1 103 ? 34.941 -1.890 9.551 1.00 68.12 103 LEU A C 1
ATOM 846 O O . LEU A 1 103 ? 35.350 -1.555 10.659 1.00 68.12 103 LEU A O 1
ATOM 850 N N . SER A 1 104 ? 34.679 -0.987 8.602 1.00 70.19 104 SER A N 1
ATOM 851 C CA . SER A 1 104 ? 34.832 0.446 8.816 1.00 70.19 104 SER A CA 1
ATOM 852 C C . SER A 1 104 ? 33.720 0.959 9.723 1.00 70.19 104 SER A C 1
ATOM 854 O O . SER A 1 104 ? 32.536 0.853 9.417 1.00 70.19 104 SER A O 1
ATOM 856 N N . LEU A 1 105 ? 34.110 1.586 10.831 1.00 67.88 105 LEU A N 1
ATOM 857 C CA . LEU A 1 105 ? 33.180 2.204 11.781 1.00 67.88 105 LEU A CA 1
ATOM 858 C C . LEU A 1 105 ? 32.751 3.618 11.352 1.00 67.88 105 LEU A C 1
ATOM 860 O O . LEU A 1 105 ? 31.952 4.267 12.028 1.00 67.88 105 LEU A O 1
ATOM 864 N N . ARG A 1 106 ? 33.268 4.130 10.226 1.00 69.06 106 ARG A N 1
ATOM 865 C CA . ARG A 1 106 ? 32.917 5.468 9.730 1.00 69.06 106 ARG A CA 1
ATOM 866 C C . ARG A 1 106 ? 31.470 5.471 9.247 1.00 69.06 106 ARG A C 1
ATOM 868 O O . ARG A 1 106 ? 31.101 4.638 8.430 1.00 69.06 106 ARG A O 1
ATOM 875 N N . LYS A 1 107 ? 30.667 6.450 9.675 1.00 63.06 107 LYS A N 1
ATOM 876 C CA . LYS A 1 107 ? 29.265 6.594 9.228 1.00 63.06 107 LYS A CA 1
ATOM 877 C C . LYS A 1 107 ? 29.117 6.804 7.713 1.00 63.06 107 LYS A C 1
ATOM 879 O O . LYS A 1 107 ? 28.079 6.473 7.166 1.00 63.06 107 LYS A O 1
ATOM 884 N N . ALA A 1 108 ? 30.148 7.338 7.055 1.00 66.19 108 ALA A N 1
ATOM 885 C CA . ALA A 1 108 ? 30.187 7.552 5.606 1.00 66.19 108 ALA A CA 1
ATOM 886 C C . ALA A 1 108 ? 30.710 6.338 4.807 1.00 66.19 108 ALA A C 1
ATOM 888 O O . ALA A 1 108 ? 30.886 6.441 3.598 1.00 66.19 108 ALA A O 1
ATOM 889 N N . SER A 1 109 ? 31.024 5.221 5.473 1.00 72.75 109 SER A N 1
ATOM 890 C CA . SER A 1 109 ? 31.454 3.991 4.804 1.00 72.75 109 SER A CA 1
ATOM 891 C C . SER A 1 109 ? 30.278 3.343 4.079 1.00 72.75 109 SER A C 1
ATOM 893 O O . SER A 1 109 ? 29.233 3.114 4.690 1.00 72.75 109 SER A O 1
ATOM 895 N N . ILE A 1 110 ? 30.485 2.964 2.815 1.00 69.56 110 ILE A N 1
ATOM 896 C CA . ILE A 1 110 ? 29.512 2.210 2.009 1.00 69.56 110 ILE A CA 1
ATOM 897 C C . ILE A 1 110 ? 29.125 0.916 2.729 1.00 69.56 110 ILE A C 1
ATOM 899 O O . ILE A 1 110 ? 27.964 0.512 2.717 1.00 69.56 110 ILE A O 1
ATOM 903 N N . TRP A 1 111 ? 30.094 0.284 3.393 1.00 67.81 111 TRP A N 1
ATOM 904 C CA . TRP A 1 111 ? 29.873 -0.936 4.158 1.00 67.81 111 TRP A CA 1
ATOM 905 C C . TRP A 1 111 ? 29.071 -0.692 5.433 1.00 67.81 111 TRP A C 1
ATOM 907 O O . TRP A 1 111 ? 28.158 -1.459 5.709 1.00 67.81 111 TRP A O 1
ATOM 917 N N . ASN A 1 112 ? 29.338 0.381 6.181 1.00 70.81 112 ASN A N 1
ATOM 918 C CA . ASN A 1 112 ? 28.547 0.711 7.372 1.00 70.81 112 ASN A CA 1
ATOM 919 C C . ASN A 1 112 ? 27.079 1.001 7.009 1.00 70.81 112 ASN A C 1
ATOM 921 O O . ASN A 1 112 ? 26.176 0.432 7.618 1.00 70.81 112 ASN A O 1
ATOM 925 N N . THR A 1 113 ? 26.833 1.797 5.961 1.00 71.19 113 THR A N 1
ATOM 926 C CA . THR A 1 113 ? 25.475 2.014 5.431 1.00 71.19 113 THR A CA 1
ATOM 927 C C . THR A 1 113 ? 24.834 0.698 4.988 1.00 71.19 113 THR A C 1
ATOM 929 O O . THR A 1 113 ? 23.692 0.429 5.341 1.00 71.19 113 THR A O 1
ATOM 932 N N . TYR A 1 114 ? 25.579 -0.174 4.302 1.00 72.19 114 TYR A N 1
ATOM 933 C CA . TYR A 1 114 ? 25.083 -1.492 3.901 1.00 72.19 114 TYR A CA 1
ATOM 934 C C . TYR A 1 114 ? 24.705 -2.392 5.090 1.00 72.19 114 TYR A C 1
ATOM 936 O O . TYR A 1 114 ? 23.679 -3.068 5.041 1.00 72.19 114 TYR A O 1
ATOM 944 N N . PHE A 1 115 ? 25.494 -2.402 6.169 1.00 71.12 115 PHE A N 1
ATOM 945 C CA . PHE A 1 115 ? 25.167 -3.180 7.368 1.00 71.12 115 PHE A CA 1
ATOM 946 C C . PHE A 1 115 ? 23.958 -2.616 8.114 1.00 71.12 115 PHE A C 1
ATOM 948 O O . PHE A 1 115 ? 23.126 -3.394 8.569 1.00 71.12 115 PHE A O 1
ATOM 955 N N . GLN A 1 116 ? 23.801 -1.291 8.174 1.00 70.12 116 GLN A N 1
ATOM 956 C CA . GLN A 1 116 ? 22.577 -0.672 8.704 1.00 70.12 116 GLN A CA 1
ATOM 957 C C . GLN A 1 116 ? 21.349 -1.042 7.861 1.00 70.12 116 GLN A C 1
ATOM 959 O O . GLN A 1 116 ? 20.284 -1.332 8.400 1.00 70.12 116 GLN A O 1
ATOM 964 N N . ASP A 1 117 ? 21.511 -1.103 6.540 1.00 79.50 117 ASP A N 1
ATOM 965 C CA . ASP A 1 117 ? 20.448 -1.531 5.635 1.00 79.50 117 ASP A CA 1
ATOM 966 C C . ASP A 1 117 ? 20.165 -3.038 5.730 1.00 79.50 117 ASP A C 1
ATOM 968 O O . ASP A 1 117 ? 19.080 -3.468 5.350 1.00 79.50 117 ASP A O 1
ATOM 972 N N . THR A 1 118 ? 21.097 -3.852 6.245 1.00 82.50 118 THR A N 1
ATOM 973 C CA . THR A 1 118 ? 20.939 -5.315 6.329 1.00 82.50 118 THR A CA 1
ATOM 974 C C . THR A 1 118 ? 19.771 -5.696 7.232 1.00 82.50 118 THR A C 1
ATOM 976 O O . THR A 1 118 ? 18.963 -6.534 6.845 1.00 82.50 118 THR A O 1
ATOM 979 N N . GLU A 1 119 ? 19.608 -5.026 8.375 1.00 85.31 119 GLU A N 1
ATOM 980 C CA . GLU A 1 119 ? 18.466 -5.253 9.270 1.00 85.31 119 GLU A CA 1
ATOM 981 C C . GLU A 1 119 ? 17.134 -4.941 8.568 1.00 85.31 119 GLU A C 1
ATOM 983 O O . GLU A 1 119 ? 16.207 -5.750 8.587 1.00 85.31 119 GLU A O 1
ATOM 988 N N . THR A 1 120 ? 17.070 -3.809 7.859 1.00 88.38 120 THR A N 1
ATOM 989 C CA . THR A 1 120 ? 15.887 -3.422 7.073 1.00 88.38 120 THR A CA 1
ATOM 990 C C . THR A 1 120 ? 15.614 -4.421 5.944 1.00 88.38 120 THR A C 1
ATOM 992 O O . THR A 1 120 ? 14.467 -4.802 5.711 1.00 88.38 120 THR A O 1
ATOM 995 N N . ILE A 1 121 ? 16.660 -4.888 5.253 1.00 90.50 121 ILE A N 1
ATOM 996 C CA . ILE A 1 121 ? 16.561 -5.892 4.188 1.00 90.50 121 ILE A CA 1
ATOM 997 C C . ILE A 1 121 ? 16.014 -7.211 4.732 1.00 90.50 121 ILE A C 1
ATOM 999 O O . ILE A 1 121 ? 15.115 -7.785 4.120 1.00 90.50 121 ILE A O 1
ATOM 1003 N N . GLU A 1 122 ? 16.534 -7.695 5.858 1.00 90.62 122 GLU A N 1
ATOM 1004 C CA . GLU A 1 122 ? 16.077 -8.935 6.483 1.00 90.62 122 GLU A CA 1
ATOM 1005 C C . GLU A 1 122 ? 14.637 -8.832 6.982 1.00 90.62 122 GLU A C 1
ATOM 1007 O O . GLU A 1 122 ? 13.870 -9.787 6.842 1.00 90.62 122 GLU A O 1
ATOM 1012 N N . GLN A 1 123 ? 14.260 -7.684 7.547 1.00 93.81 123 GLN A N 1
ATOM 1013 C CA . GLN A 1 123 ? 12.895 -7.437 7.991 1.00 93.81 123 GLN A CA 1
ATOM 1014 C C . GLN A 1 123 ? 11.918 -7.463 6.809 1.00 93.81 123 GLN A C 1
ATOM 1016 O O . GLN A 1 123 ? 10.935 -8.202 6.850 1.00 93.81 123 GLN A O 1
ATOM 1021 N N . ILE A 1 124 ? 12.223 -6.736 5.727 1.00 95.94 124 ILE A N 1
ATOM 1022 C CA . ILE A 1 124 ? 11.417 -6.746 4.497 1.00 95.94 124 ILE A CA 1
ATOM 1023 C C . ILE A 1 124 ? 11.336 -8.160 3.917 1.00 95.94 124 ILE A C 1
ATOM 1025 O O . ILE A 1 124 ? 10.264 -8.594 3.511 1.00 95.94 124 ILE A O 1
ATOM 1029 N N . ASP A 1 125 ? 12.448 -8.896 3.874 1.00 94.25 125 ASP A N 1
ATOM 1030 C CA . ASP A 1 125 ? 12.482 -10.253 3.324 1.00 94.25 125 ASP A CA 1
ATOM 1031 C C . ASP A 1 125 ? 11.564 -11.211 4.099 1.00 94.25 125 ASP A C 1
ATOM 1033 O O . ASP A 1 125 ? 10.798 -11.964 3.493 1.00 94.25 125 ASP A O 1
ATOM 1037 N N . LYS A 1 126 ? 11.591 -11.145 5.436 1.00 95.56 126 LYS A N 1
ATOM 1038 C CA . LYS A 1 126 ? 10.696 -11.920 6.309 1.00 95.56 126 LYS A CA 1
ATOM 1039 C C . LYS A 1 126 ? 9.235 -11.525 6.105 1.00 95.56 126 LYS A C 1
ATOM 1041 O O . LYS A 1 126 ? 8.386 -12.406 5.986 1.00 95.56 126 LYS A O 1
ATOM 1046 N N . ASP A 1 127 ? 8.950 -10.228 6.031 1.00 97.69 127 ASP A N 1
ATOM 1047 C CA . ASP A 1 127 ? 7.592 -9.705 5.883 1.00 97.69 127 ASP A CA 1
ATOM 1048 C C . ASP A 1 127 ? 6.984 -10.041 4.521 1.00 97.69 127 ASP A C 1
ATOM 1050 O O . ASP A 1 127 ? 5.871 -10.550 4.451 1.00 97.69 127 ASP A O 1
ATOM 1054 N N . VAL A 1 128 ? 7.741 -9.881 3.436 1.00 97.44 128 VAL A N 1
ATOM 1055 C CA . VAL A 1 128 ? 7.287 -10.243 2.087 1.00 97.44 128 VAL A CA 1
ATOM 1056 C C . VAL A 1 128 ? 7.039 -11.748 1.953 1.00 97.44 128 VAL A C 1
ATOM 1058 O O . VAL A 1 128 ? 6.104 -12.154 1.266 1.00 97.44 128 VAL A O 1
ATOM 1061 N N . LYS A 1 129 ? 7.841 -12.596 2.611 1.00 94.50 129 LYS A N 1
ATOM 1062 C CA . LYS A 1 129 ? 7.633 -14.056 2.606 1.00 94.50 129 LYS A CA 1
ATOM 1063 C C . LYS A 1 129 ? 6.346 -14.487 3.309 1.00 94.50 129 LYS A C 1
ATOM 1065 O O . LYS A 1 129 ? 5.788 -15.512 2.931 1.00 94.50 129 LYS A O 1
ATOM 1070 N N . ARG A 1 130 ? 5.899 -13.738 4.321 1.00 95.31 130 ARG A N 1
ATOM 1071 C CA . ARG A 1 130 ? 4.683 -14.035 5.097 1.00 95.31 130 ARG A CA 1
ATOM 1072 C C . ARG A 1 130 ? 3.445 -13.263 4.634 1.00 95.31 130 ARG A C 1
ATOM 1074 O O . ARG A 1 130 ? 2.380 -13.487 5.196 1.00 95.31 130 ARG A O 1
ATOM 1081 N N . THR A 1 131 ? 3.567 -12.378 3.643 1.00 96.50 131 THR A N 1
ATOM 1082 C CA . THR A 1 131 ? 2.433 -11.640 3.069 1.00 96.50 131 THR A CA 1
ATOM 1083 C C . THR A 1 131 ? 1.435 -12.606 2.430 1.00 96.50 131 THR A C 1
ATOM 1085 O O . THR A 1 131 ? 1.790 -13.319 1.492 1.00 96.50 131 THR A O 1
ATOM 1088 N N . HIS A 1 132 ? 0.187 -12.595 2.909 1.00 95.06 132 HIS A N 1
ATOM 1089 C CA . HIS A 1 132 ? -0.936 -13.399 2.401 1.00 95.06 132 HIS A CA 1
ATOM 1090 C C . HIS A 1 132 ? -0.561 -14.856 2.038 1.00 95.06 132 HIS A C 1
ATOM 1092 O O . HIS A 1 132 ? -0.604 -15.234 0.861 1.00 95.06 132 HIS A O 1
ATOM 1098 N N . PRO A 1 133 ? -0.205 -15.696 3.032 1.00 94.38 133 PRO A N 1
ATOM 1099 C CA . PRO A 1 133 ? 0.304 -17.049 2.796 1.00 94.38 133 PRO A CA 1
ATOM 1100 C C . PRO A 1 133 ? -0.709 -17.957 2.081 1.00 94.38 133 PRO A C 1
ATOM 1102 O O . PRO A 1 133 ? -0.315 -18.871 1.358 1.00 94.38 133 PRO A O 1
ATOM 1105 N N . ASP A 1 134 ? -2.001 -17.662 2.214 1.00 94.00 134 ASP A N 1
ATOM 1106 C CA . ASP A 1 134 ? -3.092 -18.435 1.61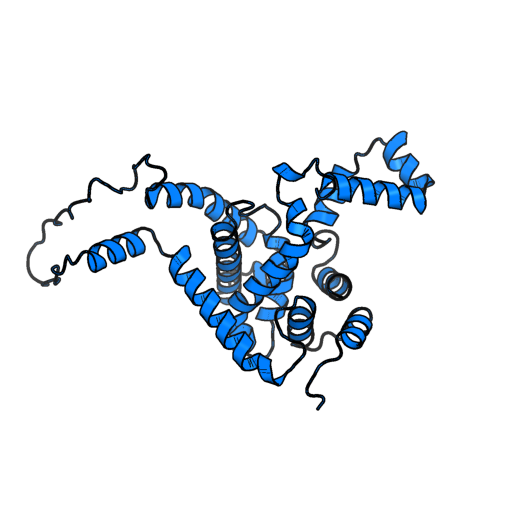5 1.00 94.00 134 ASP A CA 1
ATOM 1107 C C . ASP A 1 134 ? -3.326 -18.116 0.128 1.00 94.00 134 ASP A C 1
ATOM 1109 O O . ASP A 1 134 ? -4.126 -18.773 -0.536 1.00 94.00 134 ASP A O 1
ATOM 1113 N N . ILE A 1 135 ? -2.633 -17.114 -0.424 1.00 95.69 135 ILE A N 1
ATOM 1114 C CA . ILE A 1 135 ? -2.811 -16.672 -1.808 1.00 95.69 135 ILE A CA 1
ATOM 1115 C C . ILE A 1 135 ? -1.600 -17.119 -2.647 1.00 95.69 135 ILE A C 1
ATOM 1117 O O . ILE A 1 135 ? -0.508 -16.557 -2.504 1.00 95.69 135 ILE A O 1
ATOM 1121 N N . PRO A 1 136 ? -1.776 -18.046 -3.614 1.00 96.88 136 PRO A N 1
ATOM 1122 C CA . PRO A 1 136 ? -0.676 -18.587 -4.421 1.00 96.88 136 PRO A CA 1
ATOM 1123 C C . PRO A 1 136 ? 0.139 -17.533 -5.179 1.00 96.88 136 PRO A C 1
ATOM 1125 O O . PRO A 1 136 ? 1.323 -17.740 -5.440 1.00 96.88 136 PRO A O 1
ATOM 1128 N N . PHE A 1 137 ? -0.473 -16.393 -5.513 1.00 96.62 137 PHE A N 1
ATOM 1129 C CA . PHE A 1 137 ? 0.211 -15.257 -6.133 1.00 96.62 137 PHE A CA 1
ATOM 1130 C C . PHE A 1 137 ? 1.418 -14.772 -5.308 1.00 96.62 137 PHE A C 1
ATOM 1132 O O . PHE A 1 137 ? 2.433 -14.384 -5.897 1.00 96.62 137 PHE A O 1
ATOM 1139 N N . PHE A 1 138 ? 1.317 -14.815 -3.973 1.00 96.38 138 PHE A N 1
ATOM 1140 C CA . PHE A 1 138 ? 2.363 -14.379 -3.047 1.00 96.38 138 PHE A CA 1
ATOM 1141 C C . PHE A 1 138 ? 3.186 -15.542 -2.500 1.00 96.38 138 PHE A C 1
ATOM 1143 O O . PHE A 1 138 ? 4.401 -15.401 -2.380 1.00 96.38 138 PHE A O 1
ATOM 1150 N N . SER A 1 139 ? 2.569 -16.687 -2.196 1.00 94.94 139 SER A N 1
ATOM 1151 C CA . SER A 1 139 ? 3.204 -17.747 -1.400 1.00 94.94 139 SER A CA 1
ATOM 1152 C C . SER A 1 139 ? 3.703 -18.954 -2.189 1.00 94.94 139 SER A C 1
ATOM 1154 O O . SER A 1 139 ? 4.541 -19.695 -1.681 1.00 94.94 139 SER A O 1
ATOM 1156 N N . ALA A 1 140 ? 3.260 -19.157 -3.436 1.00 94.88 140 ALA A N 1
ATOM 1157 C CA . ALA A 1 140 ? 3.637 -20.356 -4.179 1.00 94.88 140 ALA A CA 1
ATOM 1158 C C . ALA A 1 140 ? 5.159 -20.461 -4.400 1.00 94.88 140 ALA A C 1
ATOM 1160 O O . ALA A 1 140 ? 5.893 -19.467 -4.469 1.00 94.88 140 ALA A O 1
ATOM 1161 N N . GLU A 1 141 ? 5.628 -21.693 -4.595 1.00 94.19 141 GLU A N 1
ATOM 1162 C CA . GLU A 1 141 ? 7.018 -22.004 -4.954 1.00 94.19 141 GLU A CA 1
ATOM 1163 C C . GLU A 1 141 ? 7.281 -21.919 -6.470 1.00 94.19 141 GLU A C 1
ATOM 1165 O O . GLU A 1 141 ? 8.312 -22.371 -6.972 1.00 94.19 141 GLU A O 1
ATOM 1170 N N . SER A 1 142 ? 6.356 -21.327 -7.227 1.00 96.50 142 SER A N 1
ATOM 1171 C CA . SER A 1 142 ? 6.535 -21.074 -8.655 1.00 96.50 142 SER A CA 1
ATOM 1172 C C . SER A 1 142 ? 7.560 -19.960 -8.897 1.00 96.50 142 SER A C 1
ATOM 1174 O O . SER A 1 142 ? 7.765 -19.070 -8.067 1.00 96.50 142 SER A O 1
ATOM 1176 N N . SER A 1 143 ? 8.202 -19.975 -10.069 1.00 96.06 143 SER A N 1
ATOM 1177 C CA . SER A 1 143 ? 9.083 -18.879 -10.502 1.00 96.06 143 SER A CA 1
ATOM 1178 C C . SER A 1 143 ? 8.346 -17.535 -10.530 1.00 96.06 143 SER A C 1
ATOM 1180 O O . SER A 1 143 ? 8.921 -16.514 -10.160 1.00 96.06 143 SER A O 1
ATOM 1182 N N . PHE A 1 144 ? 7.061 -17.549 -10.895 1.00 95.56 144 PHE A N 1
ATOM 1183 C CA . PHE A 1 144 ? 6.201 -16.371 -10.917 1.00 95.56 144 PHE A CA 1
ATOM 1184 C C . PHE A 1 144 ? 6.011 -15.760 -9.522 1.00 95.56 144 PHE A C 1
ATOM 1186 O O . PHE A 1 144 ? 6.300 -14.581 -9.333 1.00 95.56 144 PHE A O 1
ATOM 1193 N N . ALA A 1 145 ? 5.614 -16.554 -8.523 1.00 96.25 145 ALA A N 1
ATOM 1194 C CA . ALA A 1 145 ? 5.416 -16.059 -7.160 1.00 96.25 145 ALA A CA 1
ATOM 1195 C C . ALA A 1 145 ? 6.737 -15.609 -6.507 1.00 96.25 145 ALA A C 1
ATOM 1197 O O . ALA A 1 145 ? 6.777 -14.576 -5.839 1.00 96.25 145 ALA A O 1
ATOM 1198 N N . ARG A 1 146 ? 7.854 -16.306 -6.770 1.00 96.06 146 ARG A N 1
ATOM 1199 C CA . ARG A 1 146 ? 9.191 -15.842 -6.347 1.00 96.06 146 ARG A CA 1
ATOM 1200 C C . ARG A 1 146 ? 9.559 -14.496 -6.974 1.00 96.06 146 ARG A C 1
ATOM 1202 O O . ARG A 1 146 ? 10.035 -13.616 -6.265 1.00 96.06 146 ARG A O 1
ATOM 1209 N N . SER A 1 147 ? 9.301 -14.319 -8.272 1.00 97.00 147 SER A N 1
ATOM 1210 C CA . SER A 1 147 ? 9.516 -13.039 -8.957 1.00 97.00 147 SER A CA 1
ATOM 1211 C C . SER A 1 147 ? 8.646 -11.928 -8.370 1.00 97.00 147 SER A C 1
ATOM 1213 O O . SER A 1 147 ? 9.123 -10.807 -8.234 1.00 97.00 147 SER A O 1
ATOM 1215 N N . ASN A 1 148 ? 7.398 -12.225 -7.999 1.00 97.62 148 ASN A N 1
ATOM 1216 C CA . ASN A 1 148 ? 6.494 -11.263 -7.369 1.00 97.62 148 ASN A CA 1
ATOM 1217 C C . ASN A 1 148 ? 7.024 -10.800 -6.005 1.00 97.62 148 ASN A C 1
ATOM 1219 O O . ASN A 1 148 ? 7.100 -9.598 -5.754 1.00 97.62 148 ASN A O 1
ATOM 1223 N N . ARG A 1 149 ? 7.458 -11.741 -5.153 1.00 97.25 149 ARG A N 1
ATOM 1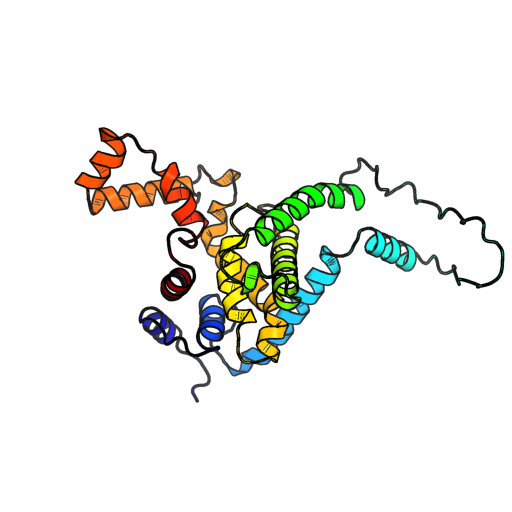224 C CA . ARG A 1 149 ? 8.086 -11.431 -3.857 1.00 97.25 149 ARG A CA 1
ATOM 1225 C C . ARG A 1 149 ? 9.339 -10.572 -4.032 1.00 97.25 149 ARG A C 1
ATOM 1227 O O . ARG A 1 149 ? 9.502 -9.573 -3.337 1.00 97.25 149 ARG A O 1
ATOM 1234 N N . GLU A 1 150 ? 10.190 -10.907 -4.997 1.00 96.69 150 GLU A N 1
ATOM 1235 C CA . GLU A 1 150 ? 11.397 -10.125 -5.280 1.00 96.69 150 GLU A CA 1
ATOM 1236 C C . GLU A 1 150 ? 11.063 -8.698 -5.743 1.00 96.69 150 GLU A C 1
ATOM 1238 O O . GLU A 1 150 ? 11.663 -7.733 -5.269 1.00 96.69 150 GLU A O 1
ATOM 1243 N N . SER A 1 151 ? 10.062 -8.529 -6.610 1.00 98.19 151 SER A N 1
ATOM 1244 C CA . SER A 1 151 ? 9.590 -7.203 -7.019 1.00 98.19 151 SER A CA 1
ATOM 1245 C C . SER A 1 151 ? 9.036 -6.393 -5.846 1.00 98.19 151 SER A C 1
ATOM 1247 O O . SER A 1 151 ? 9.411 -5.233 -5.681 1.00 98.19 151 SER A O 1
ATOM 1249 N N . MET A 1 152 ? 8.214 -6.992 -4.980 1.00 98.56 152 MET A N 1
ATOM 1250 C CA . MET A 1 152 ? 7.705 -6.311 -3.783 1.00 98.56 152 MET A CA 1
ATOM 1251 C C . MET A 1 152 ? 8.832 -5.888 -2.834 1.00 98.56 152 MET A C 1
ATOM 1253 O O . MET A 1 152 ? 8.844 -4.757 -2.347 1.00 98.56 152 MET A O 1
ATOM 1257 N N . LYS A 1 153 ? 9.821 -6.763 -2.620 1.00 97.50 153 LYS A N 1
ATOM 1258 C CA . LYS A 1 153 ? 11.023 -6.454 -1.838 1.00 97.50 153 LYS A CA 1
ATOM 1259 C C . LYS A 1 153 ? 11.792 -5.272 -2.429 1.00 97.50 153 LYS A C 1
ATOM 1261 O O . LYS A 1 153 ? 12.157 -4.361 -1.690 1.00 97.50 153 LYS A O 1
ATOM 1266 N N . ASN A 1 154 ? 11.990 -5.242 -3.748 1.00 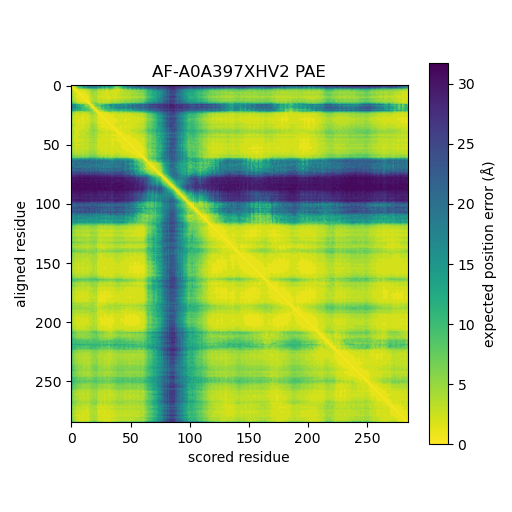97.56 154 ASN A N 1
ATOM 1267 C CA . ASN A 1 154 ? 12.663 -4.134 -4.432 1.00 97.56 154 ASN A CA 1
ATOM 1268 C C . ASN A 1 154 ? 11.925 -2.804 -4.239 1.00 97.56 154 ASN A C 1
ATOM 1270 O O . ASN A 1 154 ? 12.558 -1.791 -3.943 1.00 97.56 154 ASN A O 1
ATOM 1274 N N . VAL A 1 155 ? 10.594 -2.799 -4.356 1.00 98.56 155 VAL A N 1
ATOM 1275 C CA . VAL A 1 155 ? 9.765 -1.605 -4.120 1.00 98.56 155 VAL A CA 1
ATOM 1276 C C . VAL A 1 155 ? 9.951 -1.077 -2.695 1.00 98.56 155 VAL A C 1
ATOM 1278 O O . VAL A 1 155 ? 10.263 0.102 -2.523 1.00 98.56 155 VAL A O 1
ATOM 1281 N N . LEU A 1 156 ? 9.825 -1.944 -1.685 1.00 97.69 156 LEU A N 1
ATOM 1282 C CA . LEU A 1 156 ? 9.961 -1.563 -0.274 1.00 97.69 156 LEU A CA 1
ATOM 1283 C C . LEU A 1 156 ? 11.378 -1.080 0.063 1.00 97.69 156 LEU A C 1
ATOM 1285 O O . LEU A 1 156 ? 11.539 -0.102 0.792 1.00 97.69 156 LEU A O 1
ATOM 1289 N N . LEU A 1 157 ? 12.410 -1.713 -0.503 1.00 95.19 157 LEU A N 1
ATOM 1290 C CA . LEU A 1 157 ? 13.801 -1.311 -0.294 1.00 95.19 157 LEU A CA 1
ATOM 1291 C C . LEU A 1 157 ? 14.120 0.046 -0.913 1.00 95.19 157 LEU A C 1
ATOM 1293 O O . LEU A 1 157 ? 14.748 0.886 -0.266 1.00 95.19 157 LEU A O 1
ATOM 1297 N N . VAL A 1 158 ? 13.684 0.275 -2.154 1.00 95.69 158 VAL A N 1
ATOM 1298 C CA . VAL A 1 158 ? 13.852 1.571 -2.822 1.00 95.69 158 VAL A CA 1
ATOM 1299 C C . VAL A 1 158 ? 13.125 2.657 -2.027 1.00 95.69 158 VAL A C 1
ATOM 1301 O O . VAL A 1 158 ? 13.709 3.708 -1.761 1.00 95.69 158 VAL A O 1
ATOM 1304 N N . PHE A 1 159 ? 11.897 2.390 -1.570 1.00 96.00 159 PHE A N 1
ATOM 1305 C CA . PHE A 1 159 ? 11.150 3.314 -0.716 1.00 96.00 159 PHE A CA 1
ATOM 1306 C C . PHE A 1 159 ? 11.902 3.643 0.579 1.00 96.00 159 PHE A C 1
ATOM 1308 O O . PHE A 1 159 ? 12.098 4.822 0.881 1.00 96.00 159 PHE A O 1
ATOM 1315 N N . ALA A 1 160 ? 12.354 2.626 1.318 1.00 93.12 160 ALA A N 1
ATOM 1316 C CA . ALA A 1 160 ? 13.032 2.806 2.598 1.00 93.12 160 ALA A CA 1
ATOM 1317 C C . ALA A 1 160 ? 14.330 3.613 2.453 1.00 93.12 160 ALA A C 1
ATOM 1319 O O . ALA A 1 160 ? 14.610 4.489 3.273 1.00 93.12 160 ALA A O 1
ATOM 1320 N N . LYS A 1 161 ? 15.091 3.367 1.376 1.00 90.19 161 LYS A N 1
ATOM 1321 C CA . LYS A 1 161 ? 16.336 4.087 1.086 1.00 90.19 161 LYS A CA 1
ATOM 1322 C C . LYS A 1 161 ? 16.105 5.548 0.708 1.00 90.19 161 LYS A C 1
ATOM 1324 O O . LYS A 1 161 ? 16.872 6.398 1.158 1.00 90.19 161 LYS A O 1
ATOM 1329 N N . LEU A 1 162 ? 15.062 5.841 -0.071 1.00 91.62 162 LEU A N 1
ATOM 1330 C CA . LEU A 1 162 ? 14.689 7.211 -0.444 1.00 91.62 162 LEU A CA 1
ATOM 1331 C C . LEU A 1 162 ? 14.073 7.994 0.727 1.00 91.62 162 LEU A C 1
ATOM 1333 O O . LEU A 1 162 ? 14.226 9.210 0.801 1.00 91.62 162 LEU A O 1
ATOM 1337 N N . ASN A 1 163 ? 13.414 7.310 1.666 1.00 89.69 163 ASN A N 1
ATOM 1338 C CA . ASN A 1 163 ? 12.685 7.926 2.774 1.00 89.69 163 ASN A CA 1
ATOM 1339 C C . ASN A 1 163 ? 13.355 7.658 4.127 1.00 89.69 163 ASN A C 1
ATOM 1341 O O . ASN A 1 163 ? 12.727 7.120 5.033 1.00 89.69 163 ASN A O 1
ATOM 1345 N N . GLN A 1 164 ? 14.608 8.087 4.307 1.00 84.62 164 GLN A N 1
ATOM 1346 C CA . GLN A 1 164 ? 15.403 7.823 5.524 1.00 84.62 164 GLN A CA 1
ATOM 1347 C C . GLN A 1 164 ? 14.765 8.282 6.847 1.00 84.62 164 GLN A C 1
ATOM 1349 O O . GLN A 1 164 ? 15.134 7.768 7.900 1.00 84.62 164 GLN A O 1
ATOM 1354 N N . GLY A 1 165 ? 13.825 9.232 6.808 1.00 83.06 165 GLY A N 1
ATOM 1355 C CA . GLY A 1 165 ? 13.088 9.677 7.995 1.00 83.06 165 GLY A CA 1
ATOM 1356 C C . GLY A 1 165 ? 12.018 8.695 8.487 1.00 83.06 165 GLY A C 1
ATOM 1357 O O . GLY A 1 165 ? 11.629 8.780 9.643 1.00 83.06 165 GLY A O 1
ATOM 1358 N N . ILE A 1 166 ? 11.548 7.783 7.630 1.00 85.62 166 ILE A N 1
ATOM 1359 C CA . ILE A 1 166 ? 10.505 6.791 7.960 1.00 85.62 166 ILE A CA 1
ATOM 1360 C C . ILE A 1 166 ? 11.041 5.375 7.810 1.00 85.62 166 ILE A C 1
ATOM 1362 O O . ILE A 1 166 ? 10.816 4.536 8.674 1.00 85.62 166 ILE A O 1
ATOM 1366 N N . ARG A 1 167 ? 11.801 5.137 6.736 1.00 90.12 167 ARG A N 1
ATOM 1367 C CA . ARG A 1 167 ? 12.329 3.832 6.338 1.00 90.12 167 ARG A CA 1
ATOM 1368 C C . ARG A 1 167 ? 11.189 2.832 6.138 1.00 90.12 167 ARG A C 1
ATOM 1370 O O . ARG A 1 167 ? 10.086 3.212 5.751 1.00 90.12 167 ARG A O 1
ATOM 1377 N N . TYR A 1 168 ? 11.481 1.552 6.315 1.00 92.94 168 TYR A N 1
ATOM 1378 C CA . TYR A 1 168 ? 10.475 0.508 6.316 1.00 92.94 168 TYR A CA 1
ATOM 1379 C C . TYR A 1 168 ? 9.853 0.378 7.706 1.00 92.94 168 TYR A C 1
ATOM 1381 O O . TYR A 1 168 ? 10.569 0.315 8.703 1.00 92.94 168 TYR A O 1
ATOM 1389 N N . VAL A 1 169 ? 8.527 0.275 7.751 1.00 92.50 169 VAL A N 1
ATOM 1390 C CA . VAL A 1 169 ? 7.777 -0.074 8.958 1.00 92.50 169 VAL A CA 1
ATOM 1391 C C . VAL A 1 169 ? 6.976 -1.336 8.667 1.00 92.50 169 VAL A C 1
ATOM 1393 O O . VAL A 1 169 ? 6.329 -1.444 7.622 1.00 92.50 169 VAL A O 1
ATOM 1396 N N . GLN A 1 170 ? 7.018 -2.295 9.591 1.00 91.94 170 GLN A N 1
ATOM 1397 C CA . GLN A 1 170 ? 6.272 -3.545 9.474 1.00 91.94 170 GLN A CA 1
ATOM 1398 C C . GLN A 1 170 ? 4.786 -3.268 9.203 1.00 91.94 170 GLN A C 1
ATOM 1400 O O . GLN A 1 170 ? 4.158 -2.486 9.915 1.00 91.94 170 GLN A O 1
ATOM 1405 N N . GLY A 1 171 ? 4.234 -3.933 8.185 1.00 93.19 171 GLY A N 1
ATOM 1406 C CA . GLY A 1 171 ? 2.873 -3.707 7.696 1.00 93.19 171 GLY A CA 1
ATOM 1407 C C . GLY A 1 171 ? 2.813 -2.947 6.369 1.00 93.19 171 GLY A C 1
ATOM 1408 O O . GLY A 1 171 ? 1.846 -3.090 5.626 1.00 93.19 171 GLY A O 1
ATOM 1409 N N . MET A 1 172 ? 3.873 -2.226 5.984 1.00 96.31 172 MET A N 1
ATOM 1410 C CA . MET A 1 172 ? 3.964 -1.615 4.649 1.00 96.31 172 MET A CA 1
ATOM 1411 C C . MET A 1 172 ? 3.878 -2.650 3.513 1.00 96.31 172 MET A C 1
ATOM 1413 O O . MET A 1 172 ? 3.374 -2.345 2.433 1.00 96.31 172 MET A O 1
ATOM 1417 N N . ASN A 1 173 ? 4.331 -3.884 3.757 1.00 97.25 173 ASN A N 1
ATOM 1418 C CA . ASN A 1 173 ? 4.178 -5.015 2.839 1.00 97.25 173 ASN A CA 1
ATOM 1419 C C . ASN A 1 173 ? 2.700 -5.337 2.539 1.00 97.25 173 ASN A C 1
ATOM 1421 O O . ASN A 1 173 ? 2.380 -5.676 1.401 1.00 97.25 173 ASN A O 1
ATOM 1425 N N . GLU A 1 174 ? 1.813 -5.180 3.525 1.00 96.75 174 GLU A N 1
ATOM 1426 C CA . GLU A 1 174 ? 0.369 -5.428 3.409 1.00 96.75 174 GLU A CA 1
ATOM 1427 C C . GLU A 1 174 ? -0.325 -4.331 2.595 1.00 96.75 174 GLU A C 1
ATOM 1429 O O . GLU A 1 174 ? -1.249 -4.608 1.845 1.00 96.75 174 GLU A O 1
ATOM 1434 N N . ILE A 1 175 ? 0.164 -3.089 2.674 1.00 97.25 175 ILE A N 1
ATOM 1435 C CA . ILE A 1 175 ? -0.333 -1.965 1.860 1.00 97.25 175 ILE A CA 1
ATOM 1436 C C . ILE A 1 175 ? 0.116 -2.107 0.406 1.00 97.25 175 ILE A C 1
ATOM 1438 O O . ILE A 1 175 ? -0.640 -1.831 -0.526 1.00 97.25 175 ILE A O 1
ATOM 1442 N N . LEU A 1 176 ? 1.359 -2.542 0.189 1.00 98.38 176 LEU A N 1
ATOM 1443 C CA . LEU A 1 176 ? 1.884 -2.753 -1.156 1.00 98.38 176 LEU A CA 1
ATOM 1444 C C . LEU A 1 176 ? 1.187 -3.921 -1.872 1.00 98.38 176 LEU A C 1
ATOM 1446 O O . LEU A 1 176 ? 1.033 -3.881 -3.094 1.00 98.38 176 LEU A O 1
ATOM 1450 N N . ALA A 1 177 ? 0.783 -4.960 -1.137 1.00 97.88 177 ALA A N 1
ATOM 1451 C CA . ALA A 1 177 ? 0.266 -6.200 -1.708 1.00 97.88 177 ALA A CA 1
ATOM 1452 C C . ALA A 1 177 ? -0.963 -6.009 -2.626 1.00 97.88 177 ALA A C 1
ATOM 1454 O O . ALA A 1 177 ? -0.884 -6.465 -3.772 1.00 97.88 177 ALA A O 1
ATOM 1455 N N . PRO A 1 178 ? -2.042 -5.297 -2.229 1.00 96.94 178 PRO A N 1
ATOM 1456 C CA . PRO A 1 178 ? -3.172 -4.981 -3.105 1.00 96.94 178 PRO A CA 1
ATOM 1457 C C . PRO A 1 178 ? -2.767 -4.263 -4.398 1.00 96.94 178 PRO A C 1
ATOM 1459 O O . PRO A 1 178 ? -3.166 -4.671 -5.491 1.00 96.94 178 PRO A O 1
ATOM 1462 N N . ILE A 1 179 ? -1.924 -3.229 -4.289 1.00 97.56 179 ILE A N 1
ATOM 1463 C CA . ILE A 1 179 ? -1.474 -2.416 -5.431 1.00 97.56 179 ILE A CA 1
ATOM 1464 C C . ILE A 1 179 ? -0.699 -3.290 -6.418 1.00 97.56 179 ILE A C 1
ATOM 1466 O O . ILE A 1 179 ? -0.998 -3.322 -7.616 1.00 97.56 179 ILE A O 1
ATOM 1470 N N . PHE A 1 180 ? 0.293 -4.024 -5.911 1.00 98.38 180 PHE A N 1
ATOM 1471 C CA . PHE A 1 180 ? 1.149 -4.861 -6.739 1.00 98.38 180 PHE A CA 1
ATOM 1472 C C . PHE A 1 180 ? 0.358 -5.998 -7.393 1.00 98.38 180 PHE A C 1
ATOM 1474 O O . PHE A 1 180 ? 0.530 -6.249 -8.586 1.00 98.38 180 PHE A O 1
ATOM 1481 N N . TYR A 1 181 ? -0.553 -6.638 -6.654 1.00 97.25 181 TYR A N 1
ATOM 1482 C CA . TYR A 1 181 ? -1.422 -7.687 -7.180 1.00 97.25 181 TYR A CA 1
ATOM 1483 C C . TYR A 1 181 ? -2.245 -7.207 -8.376 1.00 97.25 181 TYR A C 1
ATOM 1485 O O . TYR A 1 181 ? -2.236 -7.854 -9.425 1.00 97.25 181 TYR A O 1
ATOM 1493 N N . ILE A 1 182 ? -2.913 -6.055 -8.254 1.00 95.69 182 ILE A N 1
ATOM 1494 C CA . ILE A 1 182 ? -3.762 -5.508 -9.320 1.00 95.69 182 ILE A CA 1
ATOM 1495 C C . ILE A 1 182 ? -2.935 -5.163 -10.564 1.00 95.69 182 ILE A C 1
ATOM 1497 O O . ILE A 1 182 ? -3.386 -5.378 -11.690 1.00 95.69 182 ILE A O 1
ATOM 1501 N N . PHE A 1 183 ? -1.728 -4.622 -10.390 1.00 97.06 183 PHE A N 1
ATOM 1502 C CA . PHE A 1 183 ? -0.892 -4.216 -11.523 1.00 97.06 183 PHE A CA 1
ATOM 1503 C C . PHE A 1 183 ? -0.227 -5.405 -12.207 1.00 97.06 183 PHE A C 1
ATOM 1505 O O . PHE A 1 183 ? -0.144 -5.442 -13.433 1.00 97.06 183 PHE A O 1
ATOM 1512 N N . ARG A 1 184 ? 0.210 -6.398 -11.433 1.00 96.81 184 ARG A N 1
ATOM 1513 C CA . ARG A 1 184 ? 0.859 -7.601 -11.954 1.00 96.81 184 ARG A CA 1
ATOM 1514 C C . ARG A 1 184 ? -0.127 -8.583 -12.581 1.00 96.81 184 ARG A C 1
ATOM 1516 O O . ARG A 1 184 ? 0.255 -9.295 -13.499 1.00 96.81 184 ARG A O 1
ATOM 1523 N N . SER A 1 185 ? -1.379 -8.592 -12.125 1.00 94.00 185 SER A N 1
ATOM 1524 C CA . SER A 1 185 ? -2.461 -9.415 -12.689 1.00 94.00 185 SER A CA 1
ATOM 1525 C C . SER A 1 185 ? -3.156 -8.756 -13.890 1.00 94.00 185 SER A C 1
ATOM 1527 O O . SER A 1 185 ? -4.207 -9.219 -14.331 1.00 94.00 185 SER A O 1
ATOM 1529 N N . ASN A 1 186 ? -2.609 -7.652 -14.415 1.00 93.25 186 ASN A N 1
ATOM 1530 C CA . ASN A 1 186 ? -3.155 -6.985 -15.592 1.00 93.25 186 ASN A CA 1
ATOM 1531 C C . ASN A 1 186 ? -3.022 -7.899 -16.832 1.00 93.25 186 ASN A C 1
ATOM 1533 O O . ASN A 1 186 ? -1.948 -8.464 -17.039 1.00 93.25 186 ASN A O 1
ATOM 1537 N N . PRO A 1 187 ? -4.077 -8.044 -17.659 1.00 91.75 187 PRO A N 1
ATOM 1538 C CA . PRO A 1 187 ? -4.037 -8.888 -18.856 1.00 91.75 187 PRO A CA 1
ATOM 1539 C C . PRO A 1 187 ? -3.073 -8.369 -19.932 1.00 91.75 187 PRO A C 1
ATOM 1541 O O . PRO A 1 187 ? -2.649 -9.139 -20.787 1.00 91.75 187 PRO A O 1
ATOM 1544 N N . ASP A 1 188 ? -2.734 -7.078 -19.908 1.00 93.00 188 ASP A N 1
ATOM 1545 C CA . ASP A 1 188 ? -1.736 -6.492 -20.797 1.00 93.00 188 ASP A CA 1
ATOM 1546 C C . ASP A 1 188 ? -0.312 -6.803 -20.303 1.00 93.00 188 ASP A C 1
ATOM 1548 O O . ASP A 1 188 ? 0.083 -6.417 -19.198 1.00 93.00 188 ASP A O 1
ATOM 1552 N N . GLU A 1 189 ? 0.469 -7.501 -21.129 1.00 92.50 189 GLU A N 1
ATOM 1553 C CA . GLU A 1 189 ? 1.819 -7.967 -20.784 1.00 92.50 189 GLU A CA 1
ATOM 1554 C C . GLU A 1 189 ? 2.821 -6.809 -20.620 1.00 92.50 189 GLU A C 1
ATOM 1556 O O . GLU A 1 189 ? 3.677 -6.839 -19.729 1.00 92.50 189 GLU A O 1
ATOM 1561 N N . ASP A 1 190 ? 2.685 -5.732 -21.406 1.00 91.94 190 ASP A N 1
ATOM 1562 C CA . ASP A 1 190 ? 3.510 -4.532 -21.214 1.00 91.94 190 ASP A CA 1
ATOM 1563 C C . ASP A 1 190 ? 3.225 -3.891 -19.850 1.00 91.94 190 ASP A C 1
ATOM 1565 O O . ASP A 1 190 ? 4.142 -3.579 -19.090 1.00 91.94 190 ASP A O 1
ATOM 1569 N N . SER A 1 191 ? 1.954 -3.753 -19.479 1.00 92.50 191 SER A N 1
ATOM 1570 C CA . SER A 1 191 ? 1.576 -3.219 -18.171 1.00 92.50 191 SER A CA 1
ATOM 1571 C C . SER A 1 191 ? 2.032 -4.113 -17.017 1.00 92.50 191 SER A C 1
ATOM 1573 O O . SER A 1 191 ? 2.585 -3.604 -16.040 1.00 92.50 191 SER A O 1
ATOM 1575 N N . SER A 1 192 ? 1.837 -5.431 -17.111 1.00 94.88 192 SER A N 1
ATOM 1576 C CA . SER A 1 192 ? 2.184 -6.360 -16.027 1.00 94.88 192 SER A CA 1
ATOM 1577 C C . SER A 1 192 ? 3.695 -6.540 -15.853 1.00 94.88 192 SER A C 1
ATOM 1579 O O . SER A 1 192 ? 4.167 -6.722 -14.724 1.00 94.88 192 SER A O 1
ATOM 1581 N N . SER A 1 193 ? 4.486 -6.432 -16.927 1.00 96.50 193 SER A N 1
ATOM 1582 C CA . SER A 1 193 ? 5.956 -6.455 -16.861 1.00 96.50 193 SER A CA 1
ATOM 1583 C C . SER A 1 193 ? 6.543 -5.231 -16.147 1.00 96.50 193 SER A C 1
ATOM 1585 O O . SER A 1 193 ? 7.578 -5.346 -15.489 1.00 96.50 193 SER A O 1
ATOM 1587 N N . HIS A 1 194 ? 5.843 -4.095 -16.176 1.00 97.69 194 HIS A N 1
ATOM 1588 C CA . HIS A 1 194 ? 6.227 -2.864 -15.479 1.00 97.69 194 HIS A CA 1
ATOM 1589 C C . HIS A 1 194 ? 5.524 -2.661 -14.125 1.00 97.69 194 HIS A C 1
ATOM 1591 O O . HIS A 1 194 ? 5.682 -1.607 -13.505 1.00 97.69 194 HIS A O 1
ATOM 1597 N N . ALA A 1 195 ? 4.793 -3.668 -13.630 1.00 98.00 195 ALA A N 1
ATOM 1598 C CA . ALA A 1 195 ? 4.028 -3.585 -12.385 1.00 98.00 195 ALA A CA 1
ATOM 1599 C C . ALA A 1 195 ? 4.868 -3.149 -11.174 1.00 98.00 195 ALA A C 1
ATOM 1601 O O . ALA A 1 195 ? 4.361 -2.433 -10.321 1.00 98.00 195 ALA A O 1
ATOM 1602 N N . GLU A 1 196 ? 6.148 -3.531 -11.110 1.00 98.44 196 GLU A N 1
ATOM 1603 C CA . GLU A 1 196 ? 7.065 -3.127 -10.033 1.00 98.44 196 GLU A CA 1
ATOM 1604 C C . GLU A 1 196 ? 7.248 -1.600 -9.971 1.00 98.44 196 GLU A C 1
ATOM 1606 O O . GLU A 1 196 ? 7.074 -0.991 -8.915 1.00 98.44 196 GLU A O 1
ATOM 1611 N N . ALA A 1 197 ? 7.537 -0.968 -11.113 1.00 98.38 197 ALA A N 1
ATOM 1612 C CA . ALA A 1 197 ? 7.733 0.478 -11.193 1.00 98.38 197 ALA A CA 1
ATOM 1613 C C . ALA A 1 197 ? 6.423 1.238 -10.955 1.00 98.38 197 ALA A C 1
ATOM 1615 O O . ALA A 1 197 ? 6.394 2.214 -10.206 1.00 98.38 197 ALA A O 1
ATOM 1616 N N . ASP A 1 198 ? 5.337 0.774 -11.574 1.00 98.50 198 ASP A N 1
ATOM 1617 C CA . ASP A 1 198 ? 4.019 1.390 -11.446 1.00 98.50 198 ASP A CA 1
ATOM 1618 C C . ASP A 1 198 ? 3.520 1.303 -9.983 1.00 98.50 198 ASP A C 1
ATOM 1620 O O . ASP A 1 198 ? 2.994 2.281 -9.443 1.00 98.50 198 ASP A O 1
ATOM 1624 N N . ALA A 1 199 ? 3.745 0.163 -9.313 1.00 98.62 199 ALA A N 1
ATOM 1625 C CA . ALA A 1 199 ? 3.386 -0.044 -7.910 1.00 98.62 199 ALA A CA 1
ATOM 1626 C C . ALA A 1 199 ? 4.196 0.853 -6.976 1.00 98.62 199 ALA A C 1
ATOM 1628 O O . ALA A 1 199 ? 3.617 1.401 -6.045 1.00 98.62 199 ALA A O 1
ATOM 1629 N N . PHE A 1 200 ? 5.494 1.057 -7.235 1.00 98.62 200 PHE A N 1
ATOM 1630 C CA . PHE A 1 200 ? 6.326 1.947 -6.424 1.00 98.62 200 PHE A CA 1
ATOM 1631 C C . PHE A 1 200 ? 5.753 3.366 -6.344 1.00 98.62 200 PHE A C 1
ATOM 1633 O O . PHE A 1 200 ? 5.576 3.886 -5.246 1.00 98.62 200 PHE A O 1
ATOM 1640 N N . PHE A 1 201 ? 5.430 3.993 -7.478 1.00 98.38 201 PHE A N 1
ATOM 1641 C CA . PHE A 1 201 ? 4.920 5.368 -7.453 1.00 98.38 201 PHE A CA 1
ATOM 1642 C C . PHE A 1 201 ? 3.525 5.464 -6.837 1.00 98.38 201 PHE A C 1
ATOM 1644 O O . PHE A 1 201 ? 3.279 6.379 -6.059 1.00 98.38 201 PHE A O 1
ATOM 1651 N N . CYS A 1 202 ? 2.640 4.507 -7.129 1.00 98.19 202 CYS A N 1
ATOM 1652 C CA . CYS A 1 202 ? 1.312 4.462 -6.513 1.00 98.19 202 CYS A CA 1
ATOM 1653 C C . CYS A 1 202 ? 1.394 4.250 -4.993 1.00 98.19 202 CYS A C 1
ATOM 1655 O O . CYS A 1 202 ? 0.655 4.876 -4.240 1.00 98.19 202 CYS A O 1
ATOM 1657 N N . PHE A 1 203 ? 2.319 3.404 -4.536 1.00 98.00 203 PHE A N 1
ATOM 1658 C CA . PHE A 1 203 ? 2.584 3.165 -3.119 1.00 98.00 203 PHE A CA 1
ATOM 1659 C C . PHE A 1 203 ? 3.132 4.412 -2.415 1.00 98.00 203 PHE A C 1
ATOM 1661 O O . PHE A 1 203 ? 2.681 4.743 -1.321 1.00 98.00 203 PHE A O 1
ATOM 1668 N N . VAL A 1 204 ? 4.070 5.128 -3.047 1.00 96.56 204 VAL A N 1
ATOM 1669 C CA . VAL A 1 204 ? 4.619 6.388 -2.520 1.00 96.56 204 VAL A CA 1
ATOM 1670 C C . VAL A 1 204 ? 3.527 7.448 -2.396 1.00 96.56 204 VAL A C 1
ATOM 1672 O O . VAL A 1 204 ? 3.438 8.090 -1.351 1.00 96.56 204 VAL A O 1
ATOM 1675 N N . GLU A 1 205 ? 2.689 7.614 -3.424 1.00 95.62 205 GLU A N 1
ATOM 1676 C CA . GLU A 1 205 ? 1.595 8.589 -3.383 1.00 95.62 205 GLU A CA 1
ATOM 1677 C C . GLU A 1 205 ? 0.584 8.234 -2.292 1.00 95.62 205 GLU A C 1
ATOM 1679 O O . GLU A 1 205 ? 0.236 9.091 -1.482 1.00 95.62 205 GLU A O 1
ATOM 1684 N N . LEU A 1 206 ? 0.181 6.961 -2.207 1.00 95.38 206 LEU A N 1
ATOM 1685 C CA . LEU A 1 206 ? -0.725 6.489 -1.165 1.00 95.38 206 LEU A CA 1
ATOM 1686 C C . LEU A 1 206 ? -0.169 6.803 0.230 1.00 95.38 206 LEU A C 1
ATOM 1688 O O . LEU A 1 206 ? -0.834 7.469 1.021 1.00 95.38 206 LEU A O 1
ATOM 1692 N N . LEU A 1 207 ? 1.069 6.385 0.512 1.00 93.00 207 LEU A N 1
ATOM 1693 C CA . LEU A 1 207 ? 1.704 6.629 1.807 1.00 93.00 207 LEU A CA 1
ATOM 1694 C C . LEU A 1 207 ? 1.895 8.114 2.108 1.00 93.00 207 LEU A C 1
ATOM 1696 O O . LEU A 1 207 ? 1.896 8.481 3.279 1.00 93.00 207 LEU A O 1
ATOM 1700 N N . SER A 1 208 ? 2.052 8.975 1.101 1.00 91.25 208 SER A N 1
ATOM 1701 C CA . SER A 1 208 ? 2.228 10.413 1.325 1.00 91.25 208 SER A CA 1
ATOM 1702 C C . SER A 1 208 ? 1.044 11.033 2.082 1.00 91.25 208 SER A C 1
ATOM 1704 O O . SER A 1 208 ? 1.257 11.894 2.936 1.00 91.25 208 SER A O 1
ATOM 1706 N N . GLY A 1 209 ? -0.177 10.530 1.855 1.00 87.00 209 GLY A N 1
ATOM 1707 C CA . GLY A 1 209 ? -1.403 11.033 2.479 1.00 87.00 209 GLY A CA 1
ATOM 1708 C C . GLY A 1 209 ? -1.539 10.719 3.972 1.00 87.00 209 GLY A C 1
ATOM 1709 O O . GLY A 1 209 ? -2.261 11.416 4.680 1.00 87.00 209 GLY A O 1
ATOM 1710 N N . PHE A 1 210 ? -0.839 9.697 4.468 1.00 86.94 210 PHE A N 1
ATOM 1711 C CA . PHE A 1 210 ? -0.870 9.283 5.879 1.00 86.94 210 PHE A CA 1
ATOM 1712 C C . PHE A 1 210 ? 0.526 8.971 6.429 1.00 86.94 210 PHE A C 1
ATOM 1714 O O . PHE A 1 210 ? 0.708 8.208 7.379 1.00 86.94 210 PHE A O 1
ATOM 1721 N N . ARG A 1 211 ? 1.526 9.623 5.834 1.00 86.94 211 ARG A N 1
ATOM 1722 C CA . ARG A 1 211 ? 2.947 9.505 6.150 1.00 86.94 211 ARG A CA 1
ATOM 1723 C C . ARG A 1 211 ? 3.229 9.711 7.637 1.00 86.94 211 ARG A C 1
ATOM 1725 O O . ARG A 1 211 ? 4.069 9.023 8.215 1.00 86.94 211 ARG A O 1
ATOM 1732 N N . ASP A 1 212 ? 2.508 10.643 8.248 1.00 87.75 212 ASP A N 1
ATOM 1733 C CA . ASP A 1 212 ? 2.694 11.040 9.641 1.00 87.75 212 ASP A CA 1
ATOM 1734 C C . ASP A 1 212 ? 2.365 9.911 10.629 1.00 87.75 212 ASP A C 1
ATOM 1736 O O . ASP A 1 212 ? 2.909 9.897 11.730 1.00 87.75 212 ASP A O 1
ATOM 1740 N N . PHE A 1 213 ? 1.562 8.915 10.230 1.00 88.06 213 PHE A N 1
ATOM 1741 C CA . PHE A 1 213 ? 1.254 7.746 11.066 1.00 88.06 213 PHE A CA 1
ATOM 1742 C C . PHE A 1 213 ? 2.435 6.780 11.216 1.00 88.06 213 PHE A C 1
ATOM 1744 O O . PHE A 1 213 ? 2.425 5.945 12.115 1.00 88.06 213 PHE A O 1
ATOM 1751 N N . TYR A 1 214 ? 3.445 6.895 10.350 1.00 84.50 214 TYR A N 1
ATOM 1752 C CA . TYR A 1 214 ? 4.663 6.081 10.376 1.00 84.50 214 TYR A CA 1
ATOM 1753 C C . TYR A 1 214 ? 5.863 6.808 10.980 1.00 84.50 214 TYR A C 1
ATOM 1755 O O . TYR A 1 214 ? 6.936 6.228 11.137 1.00 84.50 214 TYR A O 1
ATOM 1763 N N . CYS A 1 215 ? 5.706 8.093 11.289 1.00 84.69 215 CYS A N 1
ATOM 1764 C CA . CYS A 1 215 ? 6.761 8.921 11.836 1.00 84.69 215 CYS A CA 1
ATOM 1765 C C . CYS A 1 215 ? 6.647 8.917 13.363 1.00 84.69 215 CYS A C 1
ATOM 1767 O O . CYS A 1 215 ? 5.847 9.663 13.922 1.00 84.69 215 CYS A O 1
ATOM 1769 N N . GLN A 1 216 ? 7.460 8.104 14.043 1.00 81.44 216 GLN A N 1
ATOM 1770 C CA . GLN A 1 216 ? 7.392 7.926 15.502 1.00 81.44 216 GLN A CA 1
ATOM 1771 C C . GLN A 1 216 ? 7.469 9.255 16.279 1.00 81.44 216 GLN A C 1
ATOM 1773 O O . GLN A 1 216 ? 6.856 9.422 17.332 1.00 81.44 216 GLN A O 1
ATOM 1778 N N . GLN A 1 217 ? 8.202 10.242 15.755 1.00 81.00 217 GLN A N 1
ATOM 1779 C CA . GLN A 1 217 ? 8.323 11.571 16.361 1.00 81.00 217 GLN A CA 1
ATOM 1780 C C . GLN A 1 217 ? 6.994 12.343 16.356 1.00 81.00 217 GLN A C 1
ATOM 1782 O O . GLN A 1 217 ? 6.801 13.246 17.169 1.00 81.00 217 GLN A O 1
ATOM 1787 N N . LEU A 1 218 ? 6.082 11.992 15.449 1.00 83.75 218 LEU A N 1
ATOM 1788 C CA . LEU A 1 218 ? 4.765 12.595 15.307 1.00 83.75 218 LEU A CA 1
ATOM 1789 C C . LEU A 1 218 ? 3.670 11.817 16.039 1.00 83.75 218 LEU A C 1
ATOM 1791 O O . LEU A 1 218 ? 2.552 12.315 16.074 1.00 83.75 218 LEU A O 1
ATOM 1795 N N . ASP A 1 219 ? 3.951 10.682 16.689 1.00 84.50 219 ASP A N 1
ATOM 1796 C CA . ASP A 1 219 ? 2.923 9.851 17.340 1.00 84.50 219 ASP A CA 1
ATOM 1797 C C . ASP A 1 219 ? 2.035 10.632 18.321 1.00 84.50 219 ASP A C 1
ATOM 1799 O O . ASP A 1 219 ? 0.834 10.378 18.402 1.00 84.50 219 ASP A O 1
ATOM 1803 N N . ASN A 1 220 ? 2.612 11.596 19.048 1.00 82.38 220 ASN A N 1
ATOM 1804 C CA . ASN A 1 220 ? 1.907 12.455 20.012 1.00 82.38 220 ASN A CA 1
ATOM 1805 C C . ASN A 1 220 ? 1.398 13.779 19.413 1.00 82.38 220 ASN A C 1
ATOM 1807 O O . ASN A 1 220 ? 0.840 14.605 20.131 1.00 82.38 220 ASN A O 1
ATOM 1811 N N . SER A 1 221 ? 1.620 14.005 18.119 1.00 87.44 221 SER A N 1
ATOM 1812 C CA . SER A 1 221 ? 1.170 15.194 17.398 1.00 87.44 221 SER A CA 1
ATOM 1813 C C . SER A 1 221 ? -0.302 15.081 16.995 1.00 87.44 221 SER A C 1
ATOM 1815 O O . SER A 1 221 ? -0.858 13.989 16.873 1.00 87.44 221 SER A O 1
ATOM 1817 N N . VAL A 1 222 ? -0.923 16.224 16.696 1.00 82.19 222 VAL A N 1
ATOM 1818 C CA . VAL A 1 222 ? -2.298 16.315 16.173 1.00 82.19 222 VAL A CA 1
ATOM 1819 C C . VAL A 1 222 ? -2.475 15.616 14.820 1.00 82.19 222 VAL A C 1
ATOM 1821 O O . VAL A 1 222 ? -3.585 15.206 14.487 1.00 82.19 222 VAL A O 1
ATOM 1824 N N . VAL A 1 223 ? -1.388 15.455 14.062 1.00 83.94 223 VAL A N 1
ATOM 1825 C CA . VAL A 1 223 ? -1.352 14.719 12.786 1.00 83.94 223 VAL A CA 1
ATOM 1826 C C . VAL A 1 223 ? -0.929 13.251 12.941 1.00 83.94 223 VAL A C 1
ATOM 1828 O O . VAL A 1 223 ? -0.961 12.495 11.977 1.00 83.94 223 VAL A O 1
ATOM 1831 N N . GLY A 1 224 ? -0.533 12.836 14.146 1.00 90.38 224 GLY A N 1
ATOM 1832 C CA . GLY A 1 224 ? -0.027 11.494 14.418 1.00 90.38 224 GLY A CA 1
ATOM 1833 C C . GLY A 1 224 ? -1.106 10.428 14.562 1.00 90.38 224 GLY A C 1
ATOM 1834 O O . GLY A 1 224 ? -2.301 10.709 14.698 1.00 90.38 224 GLY A O 1
ATOM 1835 N N . ILE A 1 225 ? -0.660 9.174 14.637 1.00 92.19 225 ILE A N 1
ATOM 1836 C CA . ILE A 1 225 ? -1.541 8.007 14.758 1.00 92.19 225 ILE A CA 1
ATOM 1837 C C . ILE A 1 225 ? -2.432 8.049 16.013 1.00 92.19 225 ILE A C 1
ATOM 1839 O O . ILE A 1 225 ? -3.604 7.679 15.948 1.00 92.19 225 ILE A O 1
ATOM 1843 N N . ARG A 1 226 ? -1.943 8.567 17.152 1.00 92.19 226 ARG A N 1
ATOM 1844 C CA . ARG A 1 226 ? -2.748 8.656 18.389 1.00 92.19 226 ARG A CA 1
ATOM 1845 C C . ARG A 1 226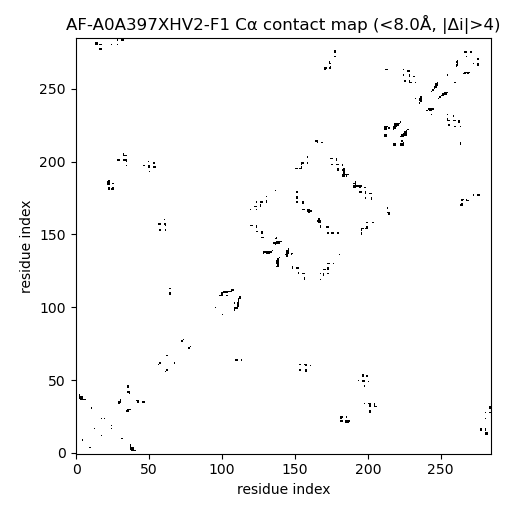 ? -3.914 9.631 18.250 1.00 92.19 226 ARG A C 1
ATOM 1847 O O . ARG A 1 226 ? -4.999 9.369 18.769 1.00 92.19 226 ARG A O 1
ATOM 1854 N N . SER A 1 227 ? -3.709 10.726 17.521 1.00 93.12 227 SER A N 1
ATOM 1855 C CA . SER A 1 227 ? -4.761 11.695 17.206 1.00 93.12 227 SER A CA 1
ATOM 1856 C C . SER A 1 227 ? -5.834 11.073 16.307 1.00 93.12 227 SER A C 1
ATOM 1858 O O . SER A 1 227 ? -7.026 11.205 16.583 1.00 93.12 227 SER A O 1
ATOM 1860 N N . ALA A 1 228 ? -5.424 10.302 15.294 1.00 94.44 228 ALA A N 1
ATOM 1861 C CA . ALA A 1 228 ? -6.347 9.561 14.435 1.00 94.44 228 ALA A CA 1
ATOM 1862 C C . ALA A 1 228 ? -7.177 8.526 15.223 1.00 94.44 228 ALA A C 1
ATOM 1864 O O . ALA A 1 228 ? -8.398 8.476 15.075 1.00 94.44 228 ALA A O 1
ATOM 1865 N N . ILE A 1 229 ? -6.542 7.761 16.118 1.00 95.69 229 ILE A N 1
ATOM 1866 C CA . ILE A 1 229 ? -7.224 6.799 17.004 1.00 95.69 229 ILE A CA 1
ATOM 1867 C C . ILE A 1 229 ? -8.202 7.515 17.948 1.00 95.69 229 ILE A C 1
ATOM 1869 O O . ILE A 1 229 ? -9.334 7.069 18.133 1.00 95.69 229 ILE A O 1
ATOM 1873 N N . THR A 1 230 ? -7.799 8.654 18.513 1.00 94.94 230 THR A N 1
ATOM 1874 C CA . THR A 1 230 ? -8.665 9.460 19.389 1.00 94.94 230 THR A CA 1
ATOM 1875 C C . THR A 1 230 ? -9.882 9.975 18.626 1.00 94.94 230 THR A C 1
ATOM 1877 O O . THR A 1 230 ? -11.006 9.891 19.117 1.00 94.94 230 THR A O 1
ATOM 1880 N N . ARG A 1 231 ? -9.684 10.450 17.390 1.00 95.69 231 ARG A N 1
ATOM 1881 C CA . ARG A 1 231 ? -10.772 10.879 16.508 1.00 95.69 231 ARG A CA 1
ATOM 1882 C C . ARG A 1 231 ? -11.729 9.731 16.189 1.00 95.69 231 ARG A C 1
ATOM 1884 O O . ARG A 1 231 ? -12.936 9.956 16.175 1.00 95.69 231 ARG A O 1
ATOM 1891 N N . LEU A 1 232 ? -11.222 8.516 15.968 1.00 96.38 232 LEU A N 1
ATOM 1892 C CA . LEU A 1 232 ? -12.066 7.332 15.801 1.00 96.38 232 LEU A CA 1
ATOM 1893 C C . LEU A 1 232 ? -12.910 7.076 17.058 1.00 96.38 232 LEU A C 1
ATOM 1895 O O . LEU A 1 232 ? -14.126 6.965 16.941 1.00 96.38 232 LEU A O 1
ATOM 1899 N N . SER A 1 233 ? -12.303 7.054 18.251 1.00 95.69 233 SER A N 1
ATOM 1900 C CA . SER A 1 233 ? -13.040 6.873 19.516 1.00 95.69 233 SER A CA 1
ATOM 1901 C C . SER A 1 233 ? -14.129 7.946 19.700 1.00 95.69 233 SER A C 1
ATOM 1903 O O . SER A 1 233 ? -15.276 7.631 20.016 1.00 95.69 233 SER A O 1
ATOM 1905 N N . GLN A 1 234 ? -13.831 9.209 19.375 1.00 96.44 234 GLN A N 1
ATOM 1906 C CA . GLN A 1 234 ? -14.816 10.299 19.399 1.00 96.44 234 GLN A CA 1
ATOM 1907 C C . GLN A 1 234 ? -15.966 10.102 18.401 1.00 96.44 234 GLN A C 1
ATOM 1909 O O . GLN A 1 234 ? -17.108 10.441 18.716 1.00 96.44 234 GLN A O 1
ATOM 1914 N N . LEU A 1 235 ? -15.691 9.564 17.209 1.00 97.50 235 LEU A N 1
ATOM 1915 C CA . LEU A 1 235 ? -16.732 9.225 16.237 1.00 97.50 235 LEU A CA 1
ATOM 1916 C C . LEU A 1 235 ? -17.622 8.091 16.752 1.00 97.50 235 LEU A C 1
ATOM 1918 O O . LEU A 1 235 ? -18.840 8.220 16.664 1.00 97.50 235 LEU A O 1
ATOM 1922 N N . VAL A 1 236 ? -17.045 7.042 17.349 1.00 96.88 236 VAL A N 1
ATOM 1923 C CA . VAL A 1 236 ? -17.828 5.967 17.981 1.00 96.88 236 VAL A CA 1
ATOM 1924 C C . VAL A 1 236 ? -18.716 6.555 19.071 1.00 96.88 236 VAL A C 1
ATOM 1926 O O . VAL A 1 236 ? -19.921 6.373 19.013 1.00 96.88 236 VAL A O 1
ATOM 1929 N N . ARG A 1 237 ? -18.179 7.381 19.979 1.00 96.94 237 ARG A N 1
ATOM 1930 C CA . ARG A 1 237 ? -18.982 8.046 21.019 1.00 96.94 237 ARG A CA 1
ATOM 1931 C C . ARG A 1 237 ? -20.145 8.861 20.458 1.00 96.94 237 ARG A C 1
ATOM 1933 O O . ARG A 1 237 ? -21.220 8.882 21.046 1.00 96.94 237 ARG A O 1
ATOM 1940 N N . LYS A 1 238 ? -19.914 9.579 19.358 1.00 98.06 238 LYS A N 1
ATOM 1941 C CA . LYS A 1 238 ? -20.921 10.441 18.732 1.00 98.06 238 LYS A CA 1
ATOM 1942 C C . LYS A 1 238 ? -22.053 9.640 18.085 1.00 98.06 238 LYS A C 1
ATOM 1944 O O . LYS A 1 238 ? -23.186 10.113 18.085 1.00 98.06 238 LYS A O 1
ATOM 1949 N N . HIS A 1 239 ? -21.739 8.495 17.485 1.00 97.81 239 HIS A N 1
ATOM 1950 C CA . HIS A 1 239 ? -22.688 7.712 16.692 1.00 97.81 239 HIS A CA 1
ATOM 1951 C C . HIS A 1 239 ? -23.291 6.522 17.453 1.00 97.81 239 HIS A C 1
ATOM 1953 O O . HIS A 1 239 ? -24.406 6.122 17.138 1.00 97.81 239 HIS A O 1
ATOM 1959 N N . ASP A 1 240 ? -22.585 6.003 18.455 1.00 97.94 240 ASP A N 1
ATOM 1960 C CA . ASP A 1 240 ? -22.974 4.876 19.302 1.00 97.94 240 ASP A CA 1
ATOM 1961 C C . ASP A 1 240 ? -22.334 5.020 20.700 1.00 97.94 240 ASP A C 1
ATOM 1963 O O . ASP A 1 240 ? -21.271 4.473 21.018 1.00 97.94 240 ASP A O 1
ATOM 1967 N N . GLU A 1 241 ? -22.965 5.838 21.549 1.00 97.25 241 GLU A N 1
ATOM 1968 C CA . GLU A 1 241 ? -22.451 6.117 22.894 1.00 97.25 241 GLU A CA 1
ATOM 1969 C C . GLU A 1 241 ? -22.479 4.875 23.800 1.00 97.25 241 GLU A C 1
ATOM 1971 O O . GLU A 1 241 ? -21.621 4.740 24.676 1.00 97.25 241 GLU A O 1
ATOM 1976 N N . GLU A 1 242 ? -23.434 3.963 23.600 1.00 98.06 242 GLU A N 1
ATOM 1977 C CA . GLU A 1 242 ? -23.542 2.730 24.383 1.00 98.06 242 GLU A CA 1
ATOM 1978 C C . GLU A 1 242 ? -22.327 1.830 24.143 1.00 98.06 242 GLU A C 1
ATOM 1980 O O . GLU A 1 242 ? -21.644 1.452 25.104 1.00 98.06 242 GLU A O 1
ATOM 1985 N N . LEU A 1 243 ? -21.990 1.581 22.872 1.00 96.94 243 LEU A N 1
ATOM 1986 C CA . LEU A 1 243 ? -20.791 0.837 22.500 1.00 96.94 243 LEU A CA 1
ATOM 1987 C C . LEU A 1 243 ? -19.525 1.519 23.025 1.00 96.94 243 LEU A C 1
ATOM 1989 O O . LEU A 1 243 ? -18.663 0.863 23.613 1.00 96.94 243 LEU A O 1
ATOM 1993 N N . TRP A 1 244 ? -19.416 2.841 22.858 1.00 97.44 244 TRP A N 1
ATOM 1994 C CA . TRP A 1 244 ? -18.260 3.594 23.341 1.00 97.44 244 TRP A CA 1
ATOM 1995 C C . TRP A 1 244 ? -18.071 3.456 24.858 1.00 97.44 244 TRP A C 1
ATOM 1997 O O . TRP A 1 244 ? -16.966 3.163 25.316 1.00 97.44 244 TRP A O 1
ATOM 2007 N N . ARG A 1 245 ? -19.142 3.605 25.653 1.00 96.94 245 ARG A N 1
ATOM 2008 C CA . ARG A 1 245 ? -19.081 3.429 27.115 1.00 96.94 245 ARG A CA 1
ATOM 2009 C C . ARG A 1 245 ? -18.686 2.003 27.487 1.00 96.94 245 ARG A C 1
ATOM 2011 O O . ARG A 1 245 ? -17.876 1.822 28.397 1.00 96.94 245 ARG A O 1
ATOM 2018 N N . HIS A 1 246 ? -19.218 1.003 26.788 1.00 97.25 246 HIS A N 1
ATOM 2019 C CA . HIS A 1 246 ? -18.861 -0.389 27.036 1.00 97.25 246 HIS A CA 1
ATOM 2020 C C . HIS A 1 246 ? -17.366 -0.647 26.789 1.00 97.25 246 HIS A C 1
ATOM 2022 O O . HIS A 1 246 ? -16.693 -1.245 27.633 1.00 97.25 246 HIS A O 1
ATOM 2028 N N . LEU A 1 247 ? -16.824 -0.160 25.670 1.00 96.00 247 LEU A N 1
ATOM 2029 C CA . LEU A 1 247 ? -15.408 -0.314 25.328 1.00 96.00 247 LEU A CA 1
ATOM 2030 C C . LEU A 1 247 ? -14.495 0.465 26.286 1.00 96.00 247 LEU A C 1
ATOM 2032 O O . LEU A 1 247 ? -13.543 -0.088 26.833 1.00 96.00 247 LEU A O 1
ATOM 2036 N N . GLU A 1 248 ? -14.793 1.739 26.530 1.00 93.69 248 GLU A N 1
ATOM 2037 C CA . GLU A 1 248 ? -13.850 2.645 27.190 1.00 93.69 248 GLU A CA 1
ATOM 2038 C C . GLU A 1 248 ? -13.978 2.632 28.724 1.00 93.69 248 GLU A C 1
ATOM 2040 O O . GLU A 1 248 ? -12.977 2.737 29.433 1.00 93.69 248 GLU A O 1
ATOM 2045 N N . ILE A 1 249 ? -15.193 2.448 29.258 1.00 94.06 249 ILE A N 1
ATOM 2046 C CA . ILE A 1 249 ? -15.476 2.520 30.702 1.00 94.06 249 ILE A CA 1
ATOM 2047 C C . ILE A 1 249 ? -15.640 1.125 31.309 1.00 94.06 249 ILE A C 1
ATOM 2049 O O . ILE A 1 249 ? -14.984 0.812 32.306 1.00 94.06 249 ILE A O 1
ATOM 2053 N N . THR A 1 250 ? -16.517 0.294 30.737 1.00 95.75 250 THR A N 1
ATOM 2054 C CA . THR A 1 250 ? -16.856 -1.017 31.315 1.00 95.75 250 THR A CA 1
ATOM 2055 C C . THR A 1 250 ? -15.711 -2.008 31.153 1.00 95.75 250 THR A C 1
ATOM 2057 O O . THR A 1 250 ? -15.256 -2.597 32.131 1.00 95.75 250 THR A O 1
ATOM 2060 N N . THR A 1 251 ? -15.232 -2.180 29.922 1.00 95.00 251 THR A N 1
ATOM 2061 C CA . THR A 1 251 ? -14.192 -3.163 29.588 1.00 95.00 251 THR A CA 1
ATOM 2062 C C . THR A 1 251 ? -12.783 -2.574 29.615 1.00 95.00 251 THR A C 1
ATOM 2064 O O . THR A 1 251 ? -11.819 -3.326 29.742 1.00 95.00 251 THR A O 1
ATOM 2067 N N . LYS A 1 252 ? -12.654 -1.239 29.561 1.00 94.12 252 LYS A N 1
ATOM 2068 C CA . LYS A 1 252 ? -11.375 -0.505 29.565 1.00 94.12 252 LYS A CA 1
ATOM 2069 C C . LYS A 1 252 ? -10.428 -0.962 28.450 1.00 94.12 252 LYS A C 1
ATOM 2071 O O . LYS A 1 252 ? -9.208 -1.003 28.626 1.00 94.12 252 LYS A O 1
ATOM 2076 N N . VAL A 1 253 ? -10.989 -1.310 27.295 1.00 94.12 253 VAL A N 1
ATOM 2077 C CA . VAL A 1 253 ? -10.217 -1.677 26.110 1.00 94.12 253 VAL A CA 1
ATOM 2078 C C . VAL A 1 253 ? -9.671 -0.403 25.483 1.00 94.12 253 VAL A C 1
ATOM 2080 O O . VAL A 1 253 ? -10.419 0.426 24.971 1.00 94.12 253 VAL A O 1
ATOM 2083 N N . ASN A 1 254 ? -8.347 -0.247 25.508 1.00 91.75 254 ASN A N 1
ATOM 2084 C CA . ASN A 1 254 ? -7.695 0.893 24.877 1.00 91.75 254 ASN A CA 1
ATOM 2085 C C . ASN A 1 254 ? -7.899 0.837 23.346 1.00 91.75 254 ASN A C 1
ATOM 2087 O O . ASN A 1 254 ? -7.503 -0.162 22.734 1.00 91.75 254 ASN A O 1
ATOM 2091 N N . PRO A 1 255 ? -8.436 1.902 22.711 1.00 93.19 255 PRO A N 1
ATOM 2092 C CA . PRO A 1 255 ? -8.628 1.966 21.265 1.00 93.19 255 PRO A CA 1
ATOM 2093 C C . PRO A 1 255 ? -7.394 1.639 20.427 1.00 93.19 255 PRO A C 1
ATOM 2095 O O . PRO A 1 255 ? -7.515 1.089 19.335 1.00 93.19 255 PRO A O 1
ATOM 2098 N N . GLN A 1 256 ? -6.195 1.904 20.947 1.00 91.81 256 GLN A N 1
ATOM 2099 C CA . GLN A 1 256 ? -4.945 1.578 20.270 1.00 91.81 256 GLN A CA 1
ATOM 2100 C C . GLN A 1 256 ? -4.798 0.077 19.965 1.00 91.81 256 GLN A C 1
ATOM 2102 O O . GLN A 1 256 ? -4.170 -0.265 18.968 1.00 91.81 256 GLN A O 1
ATOM 2107 N N . PHE A 1 257 ? -5.385 -0.823 20.759 1.00 91.62 257 PHE A N 1
ATOM 2108 C CA . PHE A 1 257 ? -5.212 -2.265 20.558 1.00 91.62 257 PHE A CA 1
ATOM 2109 C C . PHE A 1 257 ? -5.994 -2.837 19.373 1.00 91.62 257 PHE A C 1
ATOM 2111 O O . PHE A 1 257 ? -5.563 -3.843 18.816 1.00 91.62 257 PHE A O 1
ATOM 2118 N N . TYR A 1 258 ? -7.092 -2.203 18.958 1.00 92.06 258 TYR A N 1
ATOM 2119 C CA . TYR A 1 258 ? -7.842 -2.620 17.768 1.00 92.06 258 TYR A CA 1
ATOM 2120 C C . TYR A 1 258 ? -7.641 -1.645 16.600 1.00 92.06 258 TYR A C 1
ATOM 2122 O O . TYR A 1 258 ? -7.361 -2.061 15.480 1.00 92.06 258 TYR A O 1
ATOM 2130 N N . ALA A 1 259 ? -7.685 -0.335 16.855 1.00 94.81 259 ALA A N 1
ATOM 2131 C CA . ALA A 1 259 ? -7.717 0.673 15.800 1.00 94.81 259 ALA A CA 1
ATOM 2132 C C . ALA A 1 259 ? -6.354 0.953 15.165 1.00 94.81 259 ALA A C 1
ATOM 2134 O O . ALA A 1 259 ? -6.299 1.423 14.029 1.00 94.81 259 ALA A O 1
ATOM 2135 N N . PHE A 1 260 ? -5.249 0.687 15.873 1.00 92.56 260 PHE A N 1
ATOM 2136 C CA . PHE A 1 260 ? -3.914 0.966 15.342 1.00 92.56 260 PHE A CA 1
ATOM 2137 C C . PHE A 1 260 ? -3.692 0.229 14.023 1.00 92.56 260 PHE A C 1
ATOM 2139 O O . PHE A 1 260 ? -3.326 0.848 13.026 1.00 92.56 260 PHE A O 1
ATOM 2146 N N . ARG A 1 261 ? -3.987 -1.074 13.990 1.00 93.19 261 ARG A N 1
ATOM 2147 C CA . ARG A 1 261 ? -3.851 -1.893 12.783 1.00 93.19 261 ARG A CA 1
ATOM 2148 C C . ARG A 1 261 ? -4.857 -1.490 11.706 1.00 93.19 261 ARG A C 1
ATOM 2150 O O . ARG A 1 261 ? -4.486 -1.406 10.541 1.00 93.19 261 ARG A O 1
ATOM 2157 N N . TRP A 1 262 ? -6.090 -1.173 12.102 1.00 95.00 262 TRP A N 1
ATOM 2158 C CA . TRP A 1 262 ? -7.153 -0.753 11.183 1.00 95.00 262 TRP A CA 1
ATOM 2159 C C . TRP A 1 262 ? -6.747 0.475 10.373 1.00 95.00 262 TRP A C 1
ATOM 2161 O O . TRP A 1 262 ? -6.891 0.493 9.153 1.00 95.00 262 TRP A O 1
ATOM 2171 N N . ILE A 1 263 ? -6.202 1.481 11.061 1.00 93.81 263 ILE A N 1
ATOM 2172 C CA . ILE A 1 263 ? -5.801 2.752 10.462 1.00 93.81 263 ILE A CA 1
ATOM 2173 C C . ILE A 1 263 ? -4.475 2.603 9.717 1.00 93.81 263 ILE A C 1
ATOM 2175 O O . ILE A 1 263 ? -4.375 3.025 8.569 1.00 93.81 263 ILE A O 1
ATOM 2179 N N . THR A 1 264 ? -3.458 2.006 10.346 1.00 92.94 264 THR A N 1
ATOM 2180 C CA . THR A 1 264 ? -2.121 1.933 9.738 1.00 92.94 264 THR A CA 1
ATOM 2181 C C . THR A 1 264 ? -2.108 1.047 8.501 1.00 92.94 264 THR A C 1
ATOM 2183 O O . THR A 1 264 ? -1.463 1.417 7.531 1.00 92.94 264 THR A O 1
ATOM 2186 N N . LEU A 1 265 ? -2.861 -0.058 8.483 1.00 94.25 265 LEU A N 1
ATOM 2187 C CA . LEU A 1 265 ? -2.892 -1.002 7.360 1.00 94.25 265 LEU A CA 1
ATOM 2188 C C . LEU A 1 265 ? -4.087 -0.807 6.423 1.00 94.25 265 LEU A C 1
ATOM 2190 O O . LEU A 1 265 ? -4.347 -1.678 5.593 1.00 94.25 265 LEU A O 1
ATOM 2194 N N . LEU A 1 266 ? -4.832 0.297 6.558 1.00 94.44 266 LEU A N 1
ATOM 2195 C CA . LEU A 1 266 ? -6.017 0.593 5.742 1.00 94.44 266 LEU A CA 1
ATOM 2196 C C . LEU A 1 266 ? -6.967 -0.615 5.633 1.00 94.44 266 LEU A C 1
ATOM 2198 O O . LEU A 1 266 ? -7.395 -0.996 4.542 1.00 94.44 266 LEU A O 1
ATOM 2202 N N . LEU A 1 267 ? -7.243 -1.247 6.779 1.00 94.94 267 LEU A N 1
ATOM 2203 C CA . LEU A 1 267 ? -8.148 -2.393 6.941 1.00 94.94 267 LEU A CA 1
ATOM 2204 C C . LEU A 1 267 ? -7.776 -3.687 6.184 1.00 94.94 267 LEU A C 1
ATOM 2206 O O . LEU A 1 267 ? -8.529 -4.655 6.249 1.00 94.94 267 LEU A O 1
ATOM 2210 N N . THR A 1 268 ? -6.613 -3.758 5.528 1.00 92.75 268 THR A N 1
ATOM 2211 C CA . THR A 1 268 ? -6.202 -4.914 4.691 1.00 92.75 268 THR A CA 1
ATOM 2212 C C . THR A 1 268 ? -6.116 -6.250 5.426 1.00 92.75 268 THR A C 1
ATOM 2214 O O . THR A 1 268 ? -6.135 -7.299 4.787 1.00 92.75 268 THR A O 1
ATOM 2217 N N . GLN A 1 269 ? -6.037 -6.235 6.758 1.00 92.50 269 GLN A N 1
ATOM 2218 C CA . GLN A 1 269 ? -6.011 -7.447 7.575 1.00 92.50 269 GLN A CA 1
ATOM 2219 C C . GLN A 1 269 ? -7.292 -7.698 8.390 1.00 92.50 269 GLN A C 1
ATOM 2221 O O . GLN A 1 269 ? -7.302 -8.582 9.252 1.00 92.50 269 GLN A O 1
ATOM 2226 N N . GLU A 1 270 ? -8.345 -6.911 8.164 1.00 93.81 270 GLU A N 1
ATOM 2227 C CA . GLU A 1 270 ? -9.664 -7.119 8.785 1.00 93.81 270 GLU A CA 1
ATOM 2228 C C . GLU A 1 270 ? -10.637 -7.834 7.844 1.00 93.81 270 GLU A C 1
ATOM 2230 O O . GLU A 1 270 ? -11.584 -8.472 8.297 1.00 93.81 270 GLU A O 1
ATOM 2235 N N . PHE A 1 271 ? -10.398 -7.731 6.537 1.00 94.69 271 PHE A N 1
ATOM 2236 C CA . PHE A 1 271 ? -11.266 -8.263 5.494 1.00 94.69 271 PHE A CA 1
ATOM 2237 C C . PHE A 1 271 ? -10.524 -9.279 4.630 1.00 94.69 271 PHE A C 1
ATOM 2239 O O . PHE A 1 271 ? -9.293 -9.350 4.637 1.00 94.69 271 PHE A O 1
ATOM 2246 N N . SER A 1 272 ? -11.272 -10.066 3.852 1.00 94.75 272 SER A N 1
ATOM 2247 C CA . SER A 1 272 ? -10.653 -10.919 2.840 1.00 94.75 272 SER A CA 1
ATOM 2248 C C . SER A 1 272 ? -9.875 -10.062 1.834 1.00 94.75 272 SER A C 1
ATOM 2250 O O . SER A 1 272 ? -10.133 -8.865 1.674 1.00 94.75 272 SER A O 1
ATOM 2252 N N . PHE A 1 273 ? -8.913 -10.660 1.133 1.00 93.25 273 PHE A N 1
ATOM 2253 C CA . P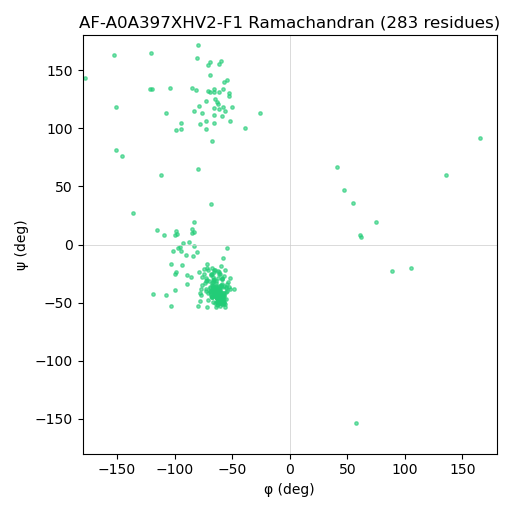HE A 1 273 ? -8.102 -9.912 0.172 1.00 93.25 273 PHE A CA 1
ATOM 2254 C C . PHE A 1 273 ? -8.958 -9.249 -0.916 1.00 93.25 273 PHE A C 1
ATOM 2256 O O . PHE A 1 273 ? -8.744 -8.085 -1.236 1.00 93.25 273 PHE A O 1
ATOM 2263 N N . ILE A 1 274 ? -9.966 -9.960 -1.432 1.00 91.44 274 ILE A N 1
ATOM 2264 C CA . ILE A 1 274 ? -10.878 -9.446 -2.464 1.00 91.44 274 ILE A CA 1
ATOM 2265 C C . ILE A 1 274 ? -11.767 -8.328 -1.917 1.00 91.44 274 ILE A C 1
ATOM 2267 O O . ILE A 1 274 ? -11.910 -7.294 -2.567 1.00 91.44 274 ILE A O 1
ATOM 2271 N N . ASP A 1 275 ? -12.306 -8.486 -0.707 1.00 92.88 275 ASP A N 1
ATOM 2272 C CA . ASP A 1 275 ? -13.101 -7.430 -0.068 1.00 92.88 275 ASP A CA 1
ATOM 2273 C C . ASP A 1 275 ? -12.257 -6.182 0.199 1.00 92.88 275 ASP A C 1
ATOM 2275 O O . ASP A 1 275 ? -12.721 -5.061 -0.002 1.00 92.88 275 ASP A O 1
ATOM 2279 N N . SER A 1 276 ? -10.986 -6.367 0.566 1.00 93.94 276 SER A N 1
ATOM 2280 C CA . SER A 1 276 ? -10.041 -5.264 0.739 1.00 93.94 276 SER A CA 1
ATOM 2281 C C . SER A 1 276 ? -9.853 -4.478 -0.561 1.00 93.94 276 SER A C 1
ATOM 2283 O O . SER A 1 276 ? -9.827 -3.252 -0.512 1.00 93.94 276 SER A O 1
ATOM 2285 N N . LEU A 1 277 ? -9.803 -5.138 -1.730 1.00 92.50 277 LEU A N 1
ATOM 2286 C CA . LEU A 1 277 ? -9.725 -4.435 -3.020 1.00 92.50 277 LEU A CA 1
ATOM 2287 C C . LEU A 1 277 ? -10.958 -3.549 -3.259 1.00 92.50 277 LEU A C 1
ATOM 2289 O O . LEU A 1 277 ? -10.810 -2.413 -3.704 1.00 92.50 277 LEU A O 1
ATOM 2293 N N . HIS A 1 278 ? -12.156 -4.037 -2.927 1.00 91.25 278 HIS A N 1
ATOM 2294 C CA . HIS A 1 278 ? -13.398 -3.271 -3.067 1.00 91.25 278 HIS A CA 1
ATOM 2295 C C . HIS A 1 278 ? -13.490 -2.104 -2.082 1.00 91.25 278 HIS A C 1
ATOM 2297 O O . HIS A 1 278 ? -13.905 -1.009 -2.457 1.00 91.25 278 HIS A O 1
ATOM 2303 N N . ILE A 1 279 ? -13.073 -2.308 -0.831 1.00 92.56 279 ILE A N 1
ATOM 2304 C CA . ILE A 1 279 ? -12.976 -1.225 0.156 1.00 92.56 279 ILE A CA 1
ATOM 2305 C C . ILE A 1 279 ? -12.004 -0.158 -0.353 1.00 92.56 279 ILE A C 1
ATOM 2307 O O . ILE A 1 279 ? -12.280 1.035 -0.248 1.00 92.56 279 ILE A O 1
ATOM 2311 N N . TRP A 1 280 ? -10.889 -0.573 -0.951 1.00 94.19 280 TRP A N 1
ATOM 2312 C CA . TRP A 1 280 ? -9.891 0.341 -1.488 1.00 94.19 280 TRP A CA 1
ATOM 2313 C C . TRP A 1 280 ? -10.365 1.101 -2.731 1.00 94.19 280 TRP A C 1
ATOM 2315 O O . TRP A 1 280 ? -10.004 2.266 -2.870 1.00 94.19 280 TRP A O 1
ATOM 2325 N N . ASP A 1 281 ? -11.229 0.527 -3.576 1.00 92.56 281 ASP A N 1
ATOM 2326 C CA . ASP A 1 281 ? -11.890 1.284 -4.653 1.00 92.56 281 ASP A CA 1
ATOM 2327 C C . ASP A 1 281 ? -12.613 2.528 -4.079 1.00 92.56 281 ASP A C 1
ATOM 2329 O O . ASP A 1 281 ? -12.501 3.628 -4.629 1.00 92.56 281 ASP A O 1
ATOM 2333 N N . ALA A 1 282 ? -13.262 2.387 -2.915 1.00 91.44 282 ALA A N 1
ATOM 2334 C CA . ALA A 1 282 ? -13.910 3.493 -2.212 1.00 91.44 282 ALA A CA 1
ATOM 2335 C C . ALA A 1 282 ? -12.928 4.403 -1.451 1.00 91.44 282 ALA A C 1
ATOM 2337 O O . ALA A 1 282 ? -13.081 5.620 -1.500 1.00 91.44 282 ALA A O 1
ATOM 2338 N N . LEU A 1 283 ? -11.916 3.851 -0.768 1.00 91.44 283 LEU A N 1
ATOM 2339 C CA . LEU A 1 283 ? -10.934 4.651 -0.014 1.00 91.44 283 LEU A CA 1
ATOM 2340 C C . LEU A 1 283 ? -10.087 5.561 -0.913 1.00 91.44 283 LEU A C 1
ATOM 2342 O O . LEU A 1 283 ? -9.653 6.621 -0.468 1.00 91.44 283 LEU A O 1
ATOM 2346 N N . LEU A 1 284 ? -9.830 5.143 -2.154 1.00 92.44 284 LEU A N 1
ATOM 2347 C CA . LEU A 1 284 ? -9.037 5.905 -3.120 1.00 92.44 284 LEU A CA 1
ATOM 2348 C C . LEU A 1 284 ? -9.854 6.968 -3.880 1.00 92.44 284 LEU A C 1
ATOM 2350 O O . LEU A 1 284 ? -9.270 7.775 -4.606 1.00 92.44 284 LEU A O 1
ATOM 2354 N N . SER A 1 285 ? -11.184 6.958 -3.752 1.00 88.81 285 SER A N 1
ATOM 2355 C CA . SER A 1 285 ? -12.102 7.868 -4.455 1.00 88.81 285 SER A CA 1
ATOM 2356 C C . SER A 1 285 ? -12.191 9.239 -3.789 1.00 88.81 285 SER A C 1
ATOM 2358 O O . SER A 1 285 ? -11.963 10.250 -4.497 1.00 88.81 285 SER A O 1
#

Mean predicted aligned error: 8.8 Å

pLDDT: mean 85.75, std 16.06, range [33.97, 98.62]

Secondary structure (DSSP, 8-state):
--SB--HHHHHHHHTS-----TTHHHHHHHHHTTSS-SBGGGHHHHHHHHHHHHHHHHHHHT--HHHHHHHHHHHTT---------S----------TTS-TT---TT-HHHHHHHHHHHHHHHHHHHHHSSTT-HHHH-SSHHHHHHHHHHHHHHHHHHHH-TTT---TTHHHHHHHHHHHHHT-S-HHHHHTHHHHHHHHHHHHHHTTGGGG-GGGTTSTTSHHHHHHHHHHHHHHH-HHHHHIIIIIS---THHHHHHHHHTTTTTTS-HHHHHHHHHHHT-

Organism: Brassica campestris (NCBI:txid3711)